Protein AF-A0A7G9GYH9-F1 (afdb_monomer_lite)

Sequence (331 aa):
MKGEMEEAEVLLSLVVKLCGWFNVVYGSDSTFNLEDVEYKTPEHIDYKEKYEALLSEVETKSKELENLKSEDITHKTPEERKRIIKSKKPIELTEAETRVLIDEQLREAGWEVNTNSLNYKLNKTLPEKGKAMAIAEWLCVKEDGEKGYVDYALFYKNTLYGVIEAKRCGVDITSALNRDARMYAKGIFVPEDIKLCDGVPYNGYKVPFMFASNGREYNKDLIEKSGIWFLDGRKENNVPKPLKGFYSPENLEKLMEKDDDLANKRLAENSIEYLKSPEGLNLRYYQAEAIEAVENALVNGEECIEKLEEALDLLKGILKELDLCGVKKDA

pLDDT: mean 76.47, std 14.99, range [34.78, 97.31]

Radius of gyration: 27.11 Å; chains: 1; bounding box: 59×58×69 Å

Secondary structure (DSSP, 8-state):
----HHHHHHHHHHHHHHHHHHHHHH-S-SS--GGG----PPP----HHHHHHHHHHHHHHHHHHHHS-SS---PPPHHHHHHHHHHSPPPPPPHHHHHHHHHHHHHHTT-EE-TTTSBHHHH-----TT-EEEEEEEEEE-TTS-EEEEEEEEEETTEEEEEEEE--TTS-HHHHIIIIIHHHHHHB---TTSEEPTT--BTTBSSSEEEEE-SPPP-SS-GGG-SEEEEETTSTTPPPEE-SSPPPHHHHHHHHH--HHHHHHHHHHS-HHHHHSTTTT---HHHHHHHHHHHHHHHTT---HHHHHHHHHHHHHHHHHHHHTT-----

Foldseek 3Di:
DPDDPVNVQLVVQVVQLVVLVCCQLWNPDPPRDSVPRGDDDDDPDPCPVVVVVVVVVVVVVVVVVVPDDPPPRPTDDPVSSVVSVVPDDPDWDDLVNQVVLQQVLCVVQPEDDDAPDQECVPPVHADDAQHWYWHAQAWWAAPVRDIGTFGTWTDHRLETAAGEHEDIQPDQQQVCQVPVRQRRQLTGDDDPSGHYQPPPPQVNGSHQKGKYFNSAAQDPVPNSNHGMWIFGSNDPPTGIGHDRGDHHPVRSVVVSVDPVVVVVVCVVVDDLVQCCDPVHVVDDPVRSVLVVVVVVCVVVVDPDPPVVVVSVVVVVVVVVVVVVVPPDDDD

Organism: NCBI:txid2764326

Structure (mmCIF, N/CA/C/O backbone):
data_AF-A0A7G9GYH9-F1
#
_entry.id   AF-A0A7G9GYH9-F1
#
loop_
_atom_site.group_PDB
_atom_site.id
_atom_site.type_symbol
_atom_site.label_atom_id
_atom_site.label_alt_id
_atom_site.label_comp_id
_atom_site.label_asym_id
_atom_site.label_entity_id
_atom_site.label_seq_id
_atom_site.pdbx_PDB_ins_code
_atom_site.Cartn_x
_atom_site.Cartn_y
_atom_site.Cartn_z
_atom_site.occupancy
_atom_site.B_iso_or_equiv
_atom_site.auth_seq_id
_atom_site.auth_comp_id
_atom_site.auth_asym_id
_atom_site.auth_atom_id
_atom_site.pdbx_PDB_model_num
ATOM 1 N N . MET A 1 1 ? -20.719 -13.058 2.971 1.00 36.94 1 MET A N 1
ATOM 2 C CA . MET A 1 1 ? -19.351 -12.920 3.506 1.00 36.94 1 MET A CA 1
ATOM 3 C C . MET A 1 1 ? -19.262 -13.733 4.781 1.00 36.94 1 MET A C 1
ATOM 5 O O . MET A 1 1 ? -20.003 -13.438 5.707 1.00 36.94 1 MET A O 1
ATOM 9 N N . LYS A 1 2 ? -18.439 -14.783 4.822 1.00 42.56 2 LYS A N 1
ATOM 10 C CA . LYS A 1 2 ? -17.954 -15.301 6.106 1.00 42.56 2 LYS A CA 1
ATOM 11 C C . LYS A 1 2 ? -16.732 -14.445 6.427 1.00 42.56 2 LYS A C 1
ATOM 13 O O . LYS A 1 2 ? -15.714 -14.642 5.781 1.00 42.56 2 LYS A O 1
ATOM 18 N N . GLY A 1 3 ? -16.887 -13.439 7.284 1.00 56.72 3 GLY A N 1
ATOM 19 C CA . GLY A 1 3 ? -15.730 -12.735 7.835 1.00 56.72 3 GLY A CA 1
ATOM 20 C C . GLY A 1 3 ? -14.984 -13.695 8.754 1.00 56.72 3 GLY A C 1
ATOM 21 O O . GLY A 1 3 ? -15.622 -14.428 9.516 1.00 56.72 3 GLY A O 1
ATOM 22 N N . GLU A 1 4 ? -13.666 -13.756 8.627 1.00 74.69 4 GLU A N 1
ATOM 23 C CA . GLU A 1 4 ? -12.833 -14.540 9.536 1.00 74.69 4 GLU A CA 1
ATOM 24 C C . GLU A 1 4 ? -12.759 -13.829 10.895 1.00 74.69 4 GLU A C 1
ATOM 26 O O . GLU A 1 4 ? -12.855 -12.604 10.974 1.00 74.69 4 GLU A O 1
ATOM 31 N N . MET A 1 5 ? -12.627 -14.594 11.982 1.00 79.56 5 MET A N 1
ATOM 32 C CA . MET A 1 5 ? -12.634 -14.048 13.347 1.00 79.56 5 MET A CA 1
ATOM 33 C C . MET A 1 5 ? -11.550 -12.976 13.541 1.00 79.56 5 MET A C 1
ATOM 35 O O . MET A 1 5 ? -11.823 -11.938 14.134 1.00 79.56 5 MET A O 1
ATOM 39 N N . GLU A 1 6 ? -10.366 -13.185 12.962 1.00 79.06 6 GLU A N 1
ATOM 40 C CA . GLU A 1 6 ? -9.246 -12.236 13.014 1.00 79.06 6 GLU A CA 1
ATOM 41 C C . GLU A 1 6 ? -9.574 -10.901 12.327 1.00 79.06 6 GLU A C 1
ATOM 43 O O . GLU A 1 6 ? -9.268 -9.834 12.854 1.00 79.06 6 GLU A O 1
ATOM 48 N N . GLU A 1 7 ? -10.251 -10.933 11.176 1.00 81.38 7 GLU A N 1
ATOM 49 C CA . GLU A 1 7 ? -10.685 -9.717 10.477 1.00 81.38 7 GLU A CA 1
ATOM 50 C C . GLU A 1 7 ? -11.702 -8.939 11.323 1.00 81.38 7 GLU A C 1
ATOM 52 O O . GLU A 1 7 ? -11.608 -7.718 11.456 1.00 81.38 7 GLU A O 1
ATOM 57 N N . ALA A 1 8 ? -12.643 -9.648 11.954 1.00 83.31 8 ALA A N 1
ATOM 58 C CA . ALA A 1 8 ? -13.625 -9.036 12.841 1.00 83.31 8 ALA A CA 1
ATOM 59 C C . ALA A 1 8 ? -12.967 -8.367 14.060 1.00 83.31 8 ALA A C 1
ATOM 61 O O . ALA A 1 8 ? -13.369 -7.266 14.437 1.00 83.31 8 ALA A O 1
ATOM 62 N N . GLU A 1 9 ? -11.944 -8.986 14.652 1.00 86.56 9 GLU A N 1
ATOM 63 C CA . GLU A 1 9 ? -11.199 -8.405 15.773 1.00 86.56 9 GLU A CA 1
ATOM 64 C C . GLU A 1 9 ? -10.459 -7.120 15.383 1.00 86.56 9 GLU A C 1
ATOM 66 O O . GLU A 1 9 ? -10.537 -6.132 16.115 1.00 86.56 9 GLU A O 1
ATOM 71 N N . VAL A 1 10 ? -9.802 -7.092 14.216 1.00 85.88 10 VAL A N 1
ATOM 72 C CA . VAL A 1 10 ? -9.110 -5.888 13.716 1.00 85.88 10 VAL A CA 1
ATOM 73 C C . VAL A 1 10 ? -10.104 -4.765 13.404 1.00 85.88 10 VAL A C 1
ATOM 75 O O . VAL A 1 10 ? -9.863 -3.600 13.719 1.00 85.88 10 VAL A O 1
ATOM 78 N N . LEU A 1 11 ? -11.258 -5.087 12.816 1.00 86.75 11 LEU A N 1
ATOM 79 C CA . LEU A 1 11 ? -12.294 -4.084 12.560 1.00 86.75 11 LEU A CA 1
ATOM 80 C C . LEU A 1 11 ? -12.882 -3.531 13.863 1.00 86.75 11 LEU A C 1
ATOM 82 O O . LEU A 1 11 ? -13.085 -2.322 13.984 1.00 86.75 11 LEU A O 1
ATOM 86 N N . LEU A 1 12 ? -13.121 -4.384 14.862 1.00 88.19 12 LEU A N 1
ATOM 87 C CA . LEU A 1 12 ? -13.596 -3.947 16.174 1.00 88.19 12 LEU A CA 1
ATOM 88 C C . LEU A 1 12 ? -12.570 -3.060 16.889 1.00 88.19 12 LEU A C 1
ATOM 90 O O . LEU A 1 12 ? -12.960 -2.048 17.478 1.00 88.19 12 LEU A O 1
ATOM 94 N N . SER A 1 13 ? -11.273 -3.374 16.799 1.00 88.62 13 SER A N 1
ATOM 95 C CA . SER A 1 13 ? -10.228 -2.523 17.376 1.00 88.62 13 SER A CA 1
ATOM 96 C C . SER A 1 13 ? -10.193 -1.138 16.721 1.00 88.62 13 SER A C 1
ATOM 98 O O . SER A 1 13 ? -10.120 -0.126 17.426 1.00 88.62 13 SER A O 1
ATOM 100 N N . LEU A 1 14 ? -10.348 -1.069 15.392 1.00 86.31 14 LEU A N 1
ATOM 101 C CA . LEU A 1 14 ? -10.468 0.190 14.649 1.00 86.31 14 LEU A CA 1
ATOM 102 C C . LEU A 1 14 ? -11.691 1.003 15.087 1.00 86.31 14 LEU A C 1
ATOM 104 O O . LEU A 1 14 ? -11.575 2.211 15.303 1.00 86.31 14 LEU A O 1
ATOM 108 N N . VAL A 1 15 ? -12.849 0.357 15.265 1.00 88.06 15 VAL A N 1
ATOM 109 C CA . VAL A 1 15 ? -14.077 1.019 15.738 1.00 88.06 15 VAL A CA 1
ATOM 110 C C . VAL A 1 15 ? -13.879 1.603 17.135 1.00 88.06 15 VAL A C 1
ATOM 112 O O . VAL A 1 15 ? -14.223 2.761 17.361 1.00 88.06 15 VAL A O 1
ATOM 115 N N . VAL A 1 16 ? -13.272 0.857 18.062 1.00 87.44 16 VAL A N 1
ATOM 116 C CA . VAL A 1 16 ? -12.992 1.351 19.420 1.00 87.44 16 VAL A CA 1
ATOM 117 C C . VAL A 1 16 ? -12.082 2.585 19.389 1.00 87.44 16 VAL A C 1
ATOM 119 O O . VAL A 1 16 ? -12.385 3.585 20.047 1.00 87.44 16 VAL A O 1
ATOM 122 N N . LYS A 1 17 ? -11.024 2.574 18.567 1.00 86.19 17 LYS A N 1
ATOM 123 C CA . LYS A 1 17 ? -10.141 3.739 18.378 1.00 86.19 17 LYS A CA 1
ATOM 124 C C . LYS A 1 17 ? -10.872 4.932 17.761 1.00 86.19 17 LYS A C 1
ATOM 126 O O . LYS A 1 17 ? -10.676 6.064 18.208 1.00 86.19 17 LYS A O 1
ATOM 131 N N . LEU A 1 18 ? -11.737 4.691 16.773 1.00 85.25 18 LEU A N 1
ATOM 132 C CA . LEU A 1 18 ? -12.548 5.728 16.132 1.00 85.25 18 LEU A CA 1
ATOM 133 C C . LEU A 1 18 ? -13.523 6.370 17.127 1.00 85.25 18 LEU A C 1
ATOM 135 O O . LEU A 1 18 ? -13.609 7.595 17.194 1.00 85.25 18 LEU A O 1
ATOM 139 N N . CYS A 1 19 ? -14.214 5.563 17.934 1.00 85.69 19 CYS A N 1
ATOM 140 C CA . CYS A 1 19 ? -15.110 6.041 18.984 1.00 85.69 19 CYS A CA 1
ATOM 141 C C . CYS A 1 19 ? -14.354 6.846 20.050 1.00 85.69 19 CYS A C 1
ATOM 143 O O . CYS A 1 19 ? -14.813 7.920 20.443 1.00 85.69 19 CYS A O 1
ATOM 145 N N . GLY A 1 20 ? -13.175 6.379 20.474 1.00 85.50 20 GLY A N 1
ATOM 146 C CA . GLY A 1 20 ? -12.308 7.119 21.391 1.00 85.50 20 GLY A CA 1
ATOM 147 C C . GLY A 1 20 ? -11.892 8.478 20.822 1.00 85.50 20 GLY A C 1
ATOM 148 O O . GLY A 1 20 ? -12.032 9.506 21.488 1.00 85.50 20 GLY A O 1
ATOM 149 N N . TRP A 1 21 ? -11.442 8.517 19.564 1.00 84.56 21 TRP A N 1
ATOM 150 C CA . TRP A 1 21 ? -11.107 9.770 18.883 1.00 84.56 21 TRP A CA 1
ATOM 151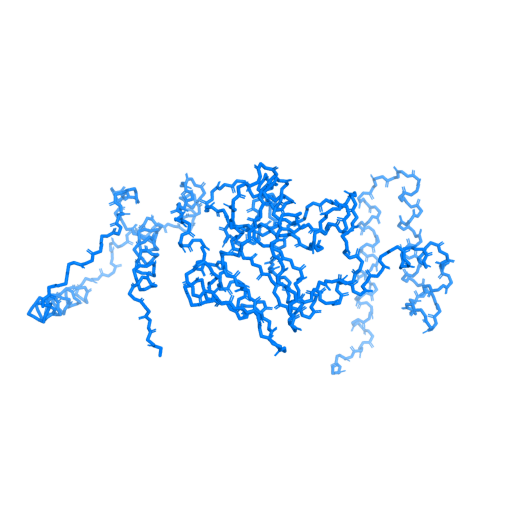 C C . TRP A 1 21 ? -12.316 10.703 18.759 1.00 84.56 21 TRP A C 1
ATOM 153 O O . TRP A 1 21 ? -12.207 11.897 19.042 1.00 84.56 21 TRP A O 1
ATOM 163 N N . PHE A 1 22 ? -13.484 10.167 18.399 1.00 84.56 22 PHE A N 1
ATOM 164 C CA . PHE A 1 22 ? -14.714 10.944 18.291 1.00 84.56 22 PHE A CA 1
ATOM 165 C C . PHE A 1 22 ? -15.085 11.585 19.632 1.00 84.56 22 PHE A C 1
ATOM 167 O O . PHE A 1 22 ? -15.362 12.784 19.675 1.00 84.56 22 PHE A O 1
ATOM 174 N N . ASN A 1 23 ? -15.019 10.834 20.736 1.00 83.50 23 ASN A N 1
ATOM 175 C CA . ASN A 1 23 ? -15.315 11.361 22.068 1.00 83.50 23 ASN A CA 1
ATOM 176 C C . ASN A 1 23 ? -14.327 12.463 22.485 1.00 83.50 23 ASN A C 1
ATOM 178 O O . ASN A 1 23 ? -14.721 13.486 23.033 1.00 83.50 23 ASN A O 1
ATOM 182 N N . VAL A 1 24 ? -13.047 12.331 22.139 1.00 81.06 24 VAL A N 1
ATOM 183 C CA . VAL A 1 24 ? -12.060 13.397 22.372 1.00 81.06 24 VAL A CA 1
ATOM 184 C C . VAL A 1 24 ? -1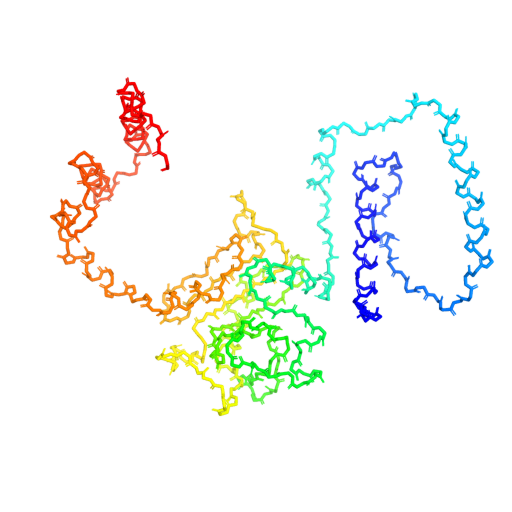2.408 14.692 21.631 1.00 81.06 24 VAL A C 1
ATOM 186 O O . VAL A 1 24 ? -12.229 15.789 22.168 1.00 81.06 24 VAL A O 1
ATOM 189 N N . VAL A 1 25 ? -12.842 14.583 20.375 1.00 79.50 25 VAL A N 1
ATOM 190 C CA . VAL A 1 25 ? -13.066 15.749 19.510 1.00 79.50 25 VAL A CA 1
ATOM 191 C C . VAL A 1 25 ? -14.428 16.392 19.769 1.00 79.50 25 VAL A C 1
ATOM 193 O O . VAL A 1 25 ? -14.537 17.619 19.753 1.00 79.50 25 VAL A O 1
ATOM 196 N N . TYR A 1 26 ? -15.457 15.585 20.013 1.00 77.69 26 TYR A N 1
ATOM 197 C CA . TYR A 1 26 ? -16.851 16.028 20.078 1.00 77.69 26 TYR A CA 1
ATOM 198 C C . TYR A 1 26 ? -17.505 15.840 21.446 1.00 77.69 26 TYR A C 1
ATOM 200 O O . TYR A 1 26 ? -18.505 16.503 21.722 1.00 77.69 26 TYR A O 1
ATOM 208 N N . GLY A 1 27 ? -16.957 14.976 22.297 1.00 76.69 27 GLY A N 1
ATOM 209 C CA . GLY A 1 27 ? -17.484 14.706 23.628 1.00 76.69 27 GLY A CA 1
ATOM 210 C C . GLY A 1 27 ? -17.348 15.900 24.563 1.00 76.69 27 GLY A C 1
ATOM 211 O O . GLY A 1 27 ? -16.480 16.765 24.395 1.00 76.69 27 GLY A O 1
ATOM 212 N N . SER A 1 28 ? -18.230 15.961 25.554 1.00 71.81 28 SER A N 1
ATOM 213 C CA . SER A 1 28 ? -18.245 16.993 26.596 1.00 71.81 28 SER A CA 1
ATOM 214 C C . SER A 1 28 ? -17.299 16.677 27.758 1.00 71.81 28 SER A C 1
ATOM 216 O O . SER A 1 28 ? -16.890 17.593 28.466 1.00 71.81 28 SER A O 1
ATOM 218 N N . ASP A 1 29 ? -16.895 15.414 27.919 1.00 76.44 29 ASP A N 1
ATOM 219 C CA . ASP A 1 29 ? -16.001 14.975 28.989 1.00 76.44 29 ASP A CA 1
ATOM 220 C C . ASP A 1 29 ? -14.557 15.443 28.741 1.00 76.44 29 ASP A C 1
ATOM 222 O O . ASP A 1 29 ? -13.888 15.028 27.793 1.00 76.44 29 ASP A O 1
ATOM 226 N N . SER A 1 30 ? -14.078 16.347 29.594 1.00 68.44 30 SER A N 1
ATOM 227 C CA . SER A 1 30 ? -12.714 16.880 29.559 1.00 68.44 30 SER A CA 1
ATOM 228 C C . SER A 1 30 ? -11.684 15.977 30.242 1.00 68.44 30 SER A C 1
ATOM 230 O O . SER A 1 30 ? -10.486 16.208 30.077 1.00 68.44 30 SER A O 1
ATOM 232 N N . THR A 1 31 ? -12.129 14.961 30.986 1.00 75.50 31 THR A N 1
ATOM 233 C CA . THR A 1 31 ? -11.268 14.007 31.701 1.00 75.50 31 THR A CA 1
ATOM 234 C C . THR A 1 31 ? -10.932 12.772 30.869 1.00 75.50 31 THR A C 1
ATOM 236 O O . THR A 1 31 ? -9.994 12.049 31.196 1.00 75.50 31 THR A O 1
ATOM 239 N N . PHE A 1 32 ? -11.642 12.563 29.758 1.00 77.25 32 PHE A N 1
ATOM 240 C CA . PHE A 1 32 ? -11.439 11.428 28.869 1.00 77.25 32 PHE A CA 1
ATOM 241 C C . PHE A 1 32 ? -10.057 11.451 28.198 1.00 77.25 32 PHE A C 1
ATOM 243 O O . PHE A 1 32 ? -9.731 12.361 27.421 1.00 77.25 32 PHE A O 1
ATOM 250 N N . ASN A 1 33 ? -9.262 10.405 28.439 1.00 74.69 33 ASN A N 1
ATOM 251 C CA . ASN A 1 33 ? -7.979 10.199 27.780 1.00 74.69 33 ASN A CA 1
ATOM 252 C C . ASN A 1 33 ? -8.063 9.062 26.751 1.00 74.69 33 ASN A C 1
ATOM 254 O O . ASN A 1 33 ? -8.594 7.990 27.017 1.00 74.69 33 ASN A O 1
ATOM 258 N N . LEU A 1 34 ? -7.513 9.307 25.558 1.00 75.19 34 LEU A N 1
ATOM 259 C CA . LEU A 1 34 ? -7.495 8.321 24.473 1.00 75.19 34 LEU A CA 1
ATOM 260 C C . LEU A 1 34 ? -6.538 7.163 24.774 1.00 75.19 34 LEU A C 1
ATOM 262 O O . LEU A 1 34 ? -6.747 6.063 24.284 1.00 75.19 34 LEU A O 1
ATOM 266 N N . GLU A 1 35 ? -5.497 7.418 25.568 1.00 74.06 35 GLU A N 1
ATOM 267 C CA . GLU A 1 35 ? -4.482 6.421 25.933 1.00 74.06 35 GLU A CA 1
ATOM 268 C C . GLU A 1 35 ? -5.052 5.297 26.813 1.00 74.06 35 GLU A C 1
ATOM 270 O O . GLU A 1 35 ? -4.512 4.196 26.812 1.00 74.06 35 GLU A O 1
ATOM 275 N N . ASP A 1 36 ? -6.176 5.543 27.493 1.00 77.31 36 ASP A N 1
ATOM 276 C CA . ASP A 1 36 ? -6.861 4.549 28.327 1.00 77.31 36 ASP A CA 1
ATOM 277 C C . ASP A 1 36 ? -7.807 3.645 27.510 1.00 77.31 36 ASP A C 1
ATOM 279 O O . ASP A 1 36 ? -8.375 2.680 28.028 1.00 77.31 36 ASP A O 1
ATOM 283 N N . VAL A 1 37 ? -8.009 3.961 26.225 1.00 78.69 37 VAL A N 1
ATOM 284 C CA . VAL A 1 37 ? -8.911 3.231 25.331 1.00 78.69 37 VAL A CA 1
ATOM 285 C C . VAL A 1 37 ? -8.148 2.094 24.663 1.00 78.69 37 VAL A C 1
ATOM 287 O O . VAL A 1 37 ? -7.504 2.270 23.629 1.00 78.69 37 VAL A O 1
ATOM 290 N N . GLU A 1 38 ? -8.269 0.901 25.235 1.00 78.94 38 GLU A N 1
ATOM 291 C CA . GLU A 1 38 ? -7.708 -0.325 24.674 1.00 78.94 38 GLU A CA 1
ATOM 292 C C . GLU A 1 38 ? -8.828 -1.293 24.276 1.00 78.94 38 GLU A C 1
ATOM 294 O O . GLU A 1 38 ? -9.740 -1.577 25.060 1.00 78.94 38 GLU A O 1
ATOM 299 N N . TYR A 1 39 ? -8.766 -1.810 23.046 1.00 82.81 39 TYR A N 1
ATOM 300 C CA . TYR A 1 39 ? -9.654 -2.890 22.629 1.00 82.81 39 TYR A CA 1
ATOM 301 C C . TYR A 1 39 ? -9.277 -4.176 23.366 1.00 82.81 39 TYR A C 1
ATOM 303 O O . TYR A 1 39 ? -8.118 -4.588 23.363 1.00 82.81 39 TYR A O 1
ATOM 311 N N . LYS A 1 40 ? -10.274 -4.829 23.962 1.00 83.38 40 LYS A N 1
ATOM 312 C CA . LYS A 1 40 ? -10.131 -6.147 24.578 1.00 83.38 40 LYS A CA 1
ATOM 313 C C . LYS A 1 40 ? -11.027 -7.123 23.840 1.00 83.38 40 LYS A C 1
ATOM 315 O O . LYS A 1 40 ? -12.220 -6.854 23.694 1.00 83.38 40 LYS A O 1
ATOM 320 N N . THR A 1 41 ? -10.455 -8.246 23.415 1.00 77.69 41 THR A N 1
ATOM 321 C CA . THR A 1 41 ? -11.215 -9.324 22.786 1.00 77.69 41 THR A CA 1
ATOM 322 C C . THR A 1 41 ? -12.335 -9.775 23.726 1.00 77.69 41 THR A C 1
ATOM 324 O O . THR A 1 41 ? -12.053 -10.124 24.878 1.00 77.69 41 THR A O 1
ATOM 327 N N . PRO A 1 42 ? -13.602 -9.754 23.278 1.00 73.88 42 PRO A N 1
ATOM 328 C CA . PRO A 1 42 ? -14.711 -10.241 24.081 1.00 73.88 42 PRO A CA 1
ATOM 329 C C . PRO A 1 42 ? -14.543 -11.729 24.398 1.00 73.88 42 PRO A C 1
ATOM 331 O O . PRO A 1 42 ? -14.276 -12.538 23.509 1.00 73.88 42 PRO A O 1
ATOM 334 N N . GLU A 1 43 ? -14.728 -12.112 25.660 1.00 74.38 43 GLU A N 1
ATOM 335 C CA . GLU A 1 43 ? -14.796 -13.525 26.032 1.00 74.38 43 GLU A CA 1
ATOM 336 C C . GLU A 1 43 ? -16.037 -14.170 25.396 1.00 74.38 43 GLU A C 1
ATOM 338 O O . GLU A 1 43 ? -17.107 -13.564 25.359 1.00 74.38 43 GLU A O 1
ATOM 343 N N . HIS A 1 44 ? -15.921 -15.411 24.912 1.00 61.88 44 HIS A N 1
ATOM 344 C CA . HIS A 1 44 ? -17.031 -16.129 24.275 1.00 61.88 44 HIS A CA 1
ATOM 345 C C . HIS A 1 44 ? -18.046 -16.624 25.322 1.00 61.88 44 HIS A C 1
ATOM 347 O O . HIS A 1 44 ? -18.135 -17.811 25.637 1.00 61.88 44 HIS A O 1
ATOM 353 N N . ILE A 1 45 ? -18.804 -15.691 25.886 1.00 64.69 45 ILE A N 1
ATOM 354 C CA . ILE A 1 45 ? -19.865 -15.925 26.866 1.00 64.69 45 ILE A CA 1
ATOM 355 C C . ILE A 1 45 ? -21.205 -15.977 26.119 1.00 64.69 45 ILE A C 1
ATOM 357 O O . ILE A 1 45 ? -21.388 -15.283 25.122 1.00 64.69 45 ILE A O 1
ATOM 361 N N . ASP A 1 46 ? -22.162 -16.791 26.574 1.00 67.06 46 ASP A N 1
ATOM 362 C CA . ASP A 1 46 ? -23.535 -16.724 26.060 1.00 67.06 46 ASP A CA 1
ATOM 363 C C . ASP A 1 46 ? -24.163 -15.385 26.483 1.00 67.06 46 ASP A C 1
ATOM 365 O O . ASP A 1 46 ? -24.605 -15.192 27.617 1.00 67.06 46 ASP A O 1
ATOM 369 N N . TYR A 1 47 ? -24.108 -14.412 25.575 1.00 65.50 47 TYR A N 1
ATOM 370 C CA . TYR A 1 47 ? -24.544 -13.043 25.818 1.00 65.50 47 TYR A CA 1
ATOM 371 C C . TYR A 1 47 ? -26.056 -12.869 25.751 1.00 65.50 47 TYR A C 1
ATOM 373 O O . TYR A 1 47 ? -26.501 -11.741 25.907 1.00 65.50 47 TYR A O 1
ATOM 381 N N . LYS A 1 48 ? -26.865 -13.913 25.539 1.00 71.62 48 LYS A N 1
ATOM 382 C CA . LYS A 1 48 ? -28.304 -13.731 25.310 1.00 71.62 48 LYS A CA 1
ATOM 383 C C . LYS A 1 48 ? -28.998 -12.966 26.444 1.00 71.62 48 LYS A C 1
ATOM 385 O O . LYS A 1 48 ? -29.640 -11.951 26.193 1.00 71.62 48 LYS A O 1
ATOM 390 N N . GLU A 1 49 ? -28.776 -13.377 27.689 1.00 69.00 49 GLU A N 1
ATOM 391 C CA . GLU A 1 49 ? -29.369 -12.715 28.861 1.00 69.00 49 GLU A CA 1
ATOM 392 C C . GLU A 1 49 ? -28.765 -11.324 29.117 1.00 69.00 49 GLU A C 1
ATOM 394 O O . GLU A 1 49 ? -29.478 -10.381 29.458 1.00 69.00 49 GLU A O 1
ATOM 399 N N . LYS A 1 50 ? -27.452 -11.156 28.899 1.00 71.75 50 LYS A N 1
ATOM 400 C CA . LYS A 1 50 ? -26.778 -9.852 29.036 1.00 71.75 50 LYS A CA 1
ATOM 401 C C . LYS A 1 50 ? -27.197 -8.863 27.947 1.00 71.75 50 LYS A C 1
ATOM 403 O O . LYS A 1 50 ? -27.271 -7.672 28.213 1.00 71.75 50 LYS A O 1
ATOM 408 N N . TYR A 1 51 ? -27.463 -9.346 26.740 1.00 73.00 51 TYR A N 1
ATOM 409 C CA . TYR A 1 51 ? -27.907 -8.561 25.595 1.00 73.00 51 TYR A CA 1
ATOM 410 C C . TYR A 1 51 ? -29.352 -8.100 25.774 1.00 73.00 51 TYR A C 1
ATOM 412 O O . TYR A 1 51 ? -29.640 -6.930 25.547 1.00 73.00 51 TYR A O 1
ATOM 420 N N . GLU A 1 52 ? -30.239 -8.977 26.253 1.00 77.31 52 GLU A N 1
ATOM 421 C CA . GLU A 1 52 ? -31.616 -8.611 26.610 1.00 77.31 52 GLU A CA 1
ATOM 422 C C . GLU A 1 52 ? -31.644 -7.583 27.755 1.00 77.31 52 GLU A C 1
ATOM 424 O O . GLU A 1 52 ? -32.372 -6.590 27.680 1.00 77.31 52 GLU A O 1
ATOM 429 N N . ALA A 1 53 ? -30.785 -7.748 28.767 1.00 77.31 53 ALA A N 1
ATOM 430 C CA . ALA A 1 53 ? -30.618 -6.758 29.830 1.00 77.31 53 ALA A CA 1
ATOM 431 C C . ALA A 1 53 ? -30.077 -5.413 29.303 1.00 77.31 53 ALA A C 1
ATOM 433 O O . ALA A 1 53 ? -30.591 -4.357 29.671 1.00 77.31 53 ALA A O 1
ATOM 434 N N . LEU A 1 54 ? -29.085 -5.439 28.405 1.00 79.94 54 LEU A N 1
ATOM 435 C CA . LEU A 1 54 ? -28.502 -4.235 27.809 1.00 79.94 54 LEU A CA 1
ATOM 436 C C . LEU A 1 54 ? -29.496 -3.508 26.892 1.00 79.94 54 LEU A C 1
ATOM 438 O O . LEU A 1 54 ? -29.545 -2.284 26.906 1.00 79.94 54 LEU A O 1
ATOM 442 N N . LEU A 1 55 ? -30.315 -4.239 26.129 1.00 81.31 55 LEU A N 1
ATOM 443 C CA . LEU A 1 55 ? -31.401 -3.675 25.319 1.00 81.31 55 LEU A CA 1
ATOM 444 C C . LEU A 1 55 ? -32.407 -2.923 26.190 1.00 81.31 55 LEU A C 1
ATOM 446 O O . LEU A 1 55 ? -32.758 -1.788 25.872 1.00 81.31 55 LEU A O 1
ATOM 450 N N . SER A 1 56 ? -32.809 -3.520 27.316 1.00 77.62 56 SER A N 1
ATOM 451 C CA . SER A 1 56 ? -33.677 -2.850 28.285 1.00 77.62 56 SER A CA 1
ATOM 452 C C . SER A 1 56 ? -33.019 -1.594 28.860 1.00 77.62 56 SER A C 1
ATOM 454 O O . SER A 1 56 ? -33.701 -0.591 29.053 1.00 77.62 56 SER A O 1
ATOM 456 N N . GLU A 1 57 ? -31.711 -1.632 29.129 1.00 81.19 57 GLU A N 1
ATOM 457 C CA . GLU A 1 57 ? -30.968 -0.494 29.678 1.00 81.19 57 GLU A CA 1
ATOM 458 C C . GLU A 1 57 ? -30.820 0.648 28.654 1.00 81.19 57 GLU A C 1
ATOM 460 O O . GLU A 1 57 ? -30.977 1.825 28.996 1.00 81.19 57 GLU A O 1
ATOM 465 N N . VAL A 1 58 ? -30.566 0.311 27.385 1.00 79.44 58 VAL A N 1
ATOM 466 C CA . VAL A 1 58 ? -30.511 1.260 26.266 1.00 79.44 58 VAL A CA 1
ATOM 467 C C . VAL A 1 58 ? -31.874 1.905 26.041 1.00 79.44 58 VAL A C 1
ATOM 469 O O . VAL A 1 58 ? -31.923 3.118 25.880 1.00 79.44 58 VAL A O 1
ATOM 472 N N . GLU A 1 59 ? -32.973 1.147 26.099 1.00 77.12 59 GLU A N 1
ATOM 473 C CA . GLU A 1 59 ? -34.330 1.703 25.993 1.00 77.12 59 GLU A CA 1
ATOM 474 C C . GLU A 1 59 ? -34.687 2.628 27.162 1.00 77.12 59 GLU A C 1
ATOM 476 O O . GLU A 1 59 ? -35.385 3.629 26.977 1.00 77.12 59 GLU A O 1
ATOM 481 N N . THR A 1 60 ? -34.229 2.323 28.380 1.00 77.94 60 THR A N 1
ATOM 482 C CA . THR A 1 60 ? -34.412 3.235 29.516 1.00 77.94 60 THR A CA 1
ATOM 483 C C . THR A 1 60 ? -33.579 4.502 29.351 1.00 77.94 60 THR A C 1
ATOM 485 O O . THR A 1 60 ? -34.122 5.597 29.484 1.00 77.94 60 THR A O 1
ATOM 488 N N . LYS A 1 61 ? -32.304 4.385 28.956 1.00 76.94 61 LYS A N 1
ATOM 489 C CA . LYS A 1 61 ? -31.419 5.539 28.728 1.00 76.94 61 LYS A CA 1
ATOM 490 C C . LYS A 1 61 ? -31.842 6.381 27.527 1.00 76.94 61 LYS A C 1
ATOM 492 O O . LYS A 1 61 ? -31.687 7.597 27.561 1.00 76.94 61 LYS A O 1
ATOM 497 N N . SER A 1 62 ? -32.400 5.780 26.475 1.00 73.00 62 SER A N 1
ATOM 498 C CA . SER A 1 62 ? -32.925 6.516 25.320 1.00 73.00 62 SER A CA 1
ATOM 499 C C . SER A 1 62 ? -34.163 7.330 25.696 1.00 73.00 62 SER A C 1
ATOM 501 O O . SER A 1 62 ? -34.275 8.479 25.285 1.00 73.00 62 SER A O 1
ATOM 503 N N . LYS A 1 63 ? -35.049 6.783 26.541 1.00 73.38 63 LYS A N 1
ATOM 504 C CA . LYS A 1 63 ? -36.198 7.515 27.105 1.00 73.38 63 LYS A CA 1
ATOM 505 C C . LYS A 1 63 ? -35.771 8.614 28.083 1.00 73.38 63 LYS A C 1
ATOM 507 O O . LYS A 1 63 ? -36.422 9.653 28.163 1.00 73.38 63 LYS A O 1
ATOM 512 N N . GLU A 1 64 ? -34.688 8.412 28.829 1.00 70.38 64 GLU A N 1
ATOM 513 C CA . GLU A 1 64 ? -34.082 9.462 29.659 1.00 70.38 64 GLU A CA 1
ATOM 514 C C . GLU A 1 64 ? -33.464 10.576 28.797 1.00 70.38 64 GLU A C 1
ATOM 516 O O . GLU A 1 64 ? -33.655 11.754 29.095 1.00 70.38 64 GLU A O 1
ATOM 521 N N . LEU A 1 65 ? -32.808 10.221 27.686 1.00 66.81 65 LEU A N 1
ATOM 522 C CA . LEU A 1 65 ? -32.257 11.163 26.706 1.00 66.81 65 LEU A CA 1
ATOM 523 C C . LEU A 1 65 ? -33.339 11.966 25.971 1.00 66.81 65 LEU A C 1
ATOM 525 O O . LEU A 1 65 ? -33.146 13.158 25.757 1.00 66.81 65 LEU A O 1
ATOM 529 N N . GLU A 1 66 ? -34.482 11.364 25.630 1.00 65.31 66 GLU A N 1
ATOM 530 C CA . GLU A 1 66 ? -35.629 12.074 25.031 1.00 65.31 66 GLU A CA 1
ATOM 531 C C . GLU A 1 66 ? -36.237 13.130 25.972 1.00 65.31 66 GLU A C 1
ATOM 533 O O . GLU A 1 66 ? -36.834 14.102 25.508 1.00 65.31 66 GLU A O 1
ATOM 538 N N . ASN A 1 67 ? -36.065 12.966 27.288 1.00 62.69 67 ASN A N 1
ATOM 539 C CA . ASN A 1 67 ? -36.545 13.905 28.303 1.00 62.69 67 ASN A CA 1
ATOM 540 C C . ASN A 1 67 ? -35.503 14.963 28.709 1.00 62.69 67 ASN A C 1
ATOM 542 O O . ASN A 1 67 ? -35.864 15.953 29.355 1.00 62.69 67 ASN A O 1
ATOM 546 N N . LEU A 1 68 ? -34.232 14.808 28.318 1.00 57.53 68 LEU A N 1
ATOM 547 C CA . LEU A 1 68 ? -33.241 15.875 28.427 1.00 57.53 68 LEU A CA 1
ATOM 548 C C . LEU A 1 68 ? -33.477 16.898 27.308 1.00 57.53 68 LEU A C 1
ATOM 550 O O . LEU A 1 68 ? -33.185 16.658 26.137 1.00 57.53 68 LEU A O 1
ATOM 554 N N . LYS A 1 69 ? -33.953 18.092 27.671 1.00 55.38 69 LYS A N 1
ATOM 555 C CA . LYS A 1 69 ? -33.849 19.253 26.780 1.00 55.38 69 LYS A CA 1
ATOM 556 C C . LYS A 1 69 ? -32.373 19.509 26.474 1.00 55.38 69 LYS A C 1
ATOM 558 O O . LYS A 1 69 ? -31.535 19.485 27.372 1.00 55.38 69 LYS A O 1
ATOM 563 N N . SER A 1 70 ? -32.076 19.783 25.207 1.00 54.78 70 SER A N 1
ATOM 564 C CA . SER A 1 70 ? -30.750 20.036 24.628 1.00 54.78 70 SER A CA 1
ATOM 565 C C . SER A 1 70 ? -30.086 21.341 25.107 1.00 54.78 70 SER A C 1
ATOM 567 O O . SER A 1 70 ? -29.457 22.035 24.312 1.00 54.78 70 SER A O 1
ATOM 569 N N . GLU A 1 71 ? -30.280 21.735 26.364 1.00 50.09 71 GLU A N 1
ATOM 570 C CA . GLU A 1 71 ? -29.916 23.066 26.862 1.00 50.09 71 GLU A CA 1
ATOM 571 C C . GLU A 1 71 ? -28.579 23.113 27.615 1.00 50.09 71 GLU A C 1
ATOM 573 O O . GLU A 1 71 ? -28.137 24.205 27.941 1.00 50.09 71 GLU A O 1
ATOM 578 N N . ASP A 1 72 ? -27.867 21.991 27.787 1.00 49.06 72 ASP A N 1
ATOM 579 C CA . ASP A 1 72 ? -26.561 21.989 28.478 1.00 49.06 72 ASP A CA 1
ATOM 580 C C . ASP A 1 72 ? -25.466 21.141 27.807 1.00 49.06 72 ASP A C 1
ATOM 582 O O . ASP A 1 72 ? -24.475 20.754 28.433 1.00 49.06 72 ASP A O 1
ATOM 586 N N . ILE A 1 73 ? -25.574 20.870 26.501 1.00 52.78 73 ILE A N 1
ATOM 587 C CA . ILE A 1 73 ? -24.439 20.292 25.772 1.00 52.78 73 ILE A CA 1
ATOM 588 C C . ILE A 1 73 ? -23.520 21.432 25.336 1.00 52.78 73 ILE A C 1
ATOM 590 O O . ILE A 1 73 ? -23.682 22.042 24.278 1.00 52.78 73 ILE A O 1
ATOM 594 N N . THR A 1 74 ? -22.528 21.730 26.172 1.00 54.22 74 THR A N 1
ATOM 595 C CA . THR A 1 74 ? -21.403 22.597 25.811 1.00 54.22 74 THR A CA 1
ATOM 596 C C . THR A 1 74 ? -20.565 21.899 24.741 1.00 54.22 74 THR A C 1
ATOM 598 O O . THR A 1 74 ? -19.600 21.182 25.006 1.00 54.22 74 THR A O 1
ATOM 601 N N . HIS A 1 75 ? -20.967 22.070 23.485 1.00 61.19 75 HIS A N 1
ATOM 602 C CA . HIS A 1 75 ? -20.205 21.578 22.351 1.00 61.19 75 HIS A CA 1
ATOM 603 C C . HIS A 1 75 ? -18.965 22.443 22.145 1.00 61.19 75 HIS A C 1
ATOM 605 O O . HIS A 1 75 ? -19.052 23.666 22.033 1.00 61.19 75 HIS A O 1
ATOM 611 N N . LYS A 1 76 ? -17.811 21.787 22.009 1.00 72.94 76 LYS A N 1
ATOM 612 C CA . LYS A 1 76 ? -16.578 22.438 21.556 1.00 72.94 76 LYS A CA 1
ATOM 613 C C . LYS A 1 76 ? -16.840 23.136 20.223 1.00 72.94 76 LYS A C 1
ATOM 615 O O . LYS A 1 76 ? -17.365 22.520 19.288 1.00 72.94 76 LYS A O 1
ATOM 620 N N . THR A 1 77 ? -16.452 24.399 20.118 1.00 78.50 77 THR A N 1
ATOM 621 C CA . THR A 1 77 ? -16.545 25.189 18.887 1.00 78.50 77 THR A CA 1
ATOM 622 C C . THR A 1 77 ? -15.690 24.570 17.769 1.00 78.50 77 THR A C 1
ATOM 624 O O . THR A 1 77 ? -14.736 23.830 18.038 1.00 78.50 77 THR A O 1
ATOM 627 N N . PRO A 1 78 ? -15.970 24.860 16.483 1.00 75.88 78 PRO A N 1
ATOM 628 C CA . PRO A 1 78 ? -15.146 24.375 15.373 1.00 75.88 78 PRO A CA 1
ATOM 629 C C . PRO A 1 78 ? -13.649 24.705 15.506 1.00 75.88 78 PRO A C 1
ATOM 631 O O . PRO A 1 78 ? -12.804 23.919 15.076 1.00 75.88 78 PRO A O 1
ATOM 634 N N . GLU A 1 79 ? -13.313 25.850 16.100 1.00 78.38 79 GLU A N 1
ATOM 635 C CA . GLU A 1 79 ? -11.931 26.294 16.299 1.00 78.38 79 GLU A CA 1
ATOM 636 C C . GLU A 1 79 ? -11.222 25.496 17.394 1.00 78.38 79 GLU A C 1
ATOM 638 O O . GLU A 1 79 ? -10.087 25.056 17.197 1.00 78.38 79 GLU A O 1
ATOM 643 N N . GLU A 1 80 ? -11.902 25.239 18.512 1.00 77.38 80 GLU A N 1
ATOM 644 C CA . GLU A 1 80 ? -11.396 24.373 19.581 1.00 77.38 80 GLU A CA 1
ATOM 645 C C . GLU A 1 80 ? -11.159 22.952 19.068 1.00 77.38 80 GLU A C 1
ATOM 647 O O . GLU A 1 80 ? -10.100 22.378 19.320 1.00 77.38 80 GLU A O 1
ATOM 652 N N . ARG A 1 81 ? -12.074 22.419 18.246 1.00 76.44 81 ARG A N 1
ATOM 653 C CA . ARG A 1 81 ? -11.899 21.110 17.595 1.00 76.44 81 ARG A CA 1
ATOM 654 C C . ARG A 1 81 ? -10.661 21.078 16.700 1.00 76.44 81 ARG A C 1
ATOM 656 O O . ARG A 1 81 ? -9.854 20.159 16.806 1.00 76.44 81 ARG A O 1
ATOM 663 N N . LYS A 1 82 ? -10.453 22.105 15.865 1.00 75.56 82 LYS A N 1
ATOM 664 C CA . LYS A 1 82 ? -9.242 22.219 15.029 1.00 75.56 82 LYS A CA 1
ATOM 665 C C . LYS A 1 82 ? -7.964 22.285 15.867 1.00 75.56 82 LYS A C 1
ATOM 667 O O . LYS A 1 82 ? -6.964 21.688 15.477 1.00 75.56 82 LYS A O 1
ATOM 672 N N . ARG A 1 83 ? -7.978 22.994 17.002 1.00 77.19 83 ARG A N 1
ATOM 673 C CA . ARG A 1 83 ? -6.827 23.058 17.919 1.00 77.19 83 ARG A CA 1
ATOM 674 C C . ARG A 1 83 ? -6.526 21.695 18.536 1.00 77.19 83 ARG A C 1
ATOM 676 O O . ARG A 1 83 ? -5.367 21.307 18.530 1.00 77.19 83 ARG A O 1
ATOM 683 N N . ILE A 1 84 ? -7.547 20.961 18.983 1.00 73.31 84 ILE A N 1
ATOM 684 C CA . ILE A 1 84 ? -7.402 19.608 19.551 1.00 73.31 84 ILE A CA 1
ATOM 685 C C . ILE A 1 84 ? -6.838 18.633 18.516 1.00 73.31 84 ILE A C 1
ATOM 687 O O . ILE A 1 84 ? -5.892 17.909 18.809 1.00 73.31 84 ILE A O 1
ATOM 691 N N . ILE A 1 85 ? -7.370 18.643 17.290 1.00 71.62 85 ILE A N 1
ATOM 692 C CA . ILE A 1 85 ? -6.883 17.778 16.204 1.00 71.62 85 ILE A CA 1
ATOM 693 C C . ILE A 1 85 ? -5.413 18.077 15.880 1.00 71.62 85 ILE A C 1
ATOM 695 O O . ILE A 1 85 ? -4.646 17.159 15.617 1.00 71.62 85 ILE A O 1
ATOM 699 N N . LYS A 1 86 ? -5.002 19.352 15.921 1.00 70.00 86 LYS A N 1
ATOM 700 C CA . LYS A 1 86 ? -3.607 19.752 15.678 1.00 70.00 86 LYS A CA 1
ATOM 701 C C . LYS A 1 86 ? -2.665 19.458 16.848 1.00 70.00 86 LYS A C 1
ATOM 703 O O . LYS A 1 86 ? -1.480 19.255 16.608 1.00 70.00 86 LYS A O 1
ATOM 708 N N . SER A 1 87 ? -3.149 19.510 18.090 1.00 67.06 87 SER A N 1
ATOM 709 C CA . SER A 1 87 ? -2.312 19.363 19.287 1.00 67.06 87 SER A CA 1
ATOM 710 C C . SER A 1 87 ? -2.157 17.919 19.750 1.00 67.06 87 SER A C 1
ATOM 712 O O . SER A 1 87 ? -1.173 17.602 20.418 1.00 67.06 87 SER A O 1
ATOM 714 N N . LYS A 1 88 ? -3.112 17.040 19.426 1.00 68.12 88 LYS A N 1
ATOM 715 C CA . LYS A 1 88 ? -3.052 15.638 19.836 1.00 68.12 88 LYS A CA 1
ATOM 716 C C . LYS A 1 88 ? -2.155 14.808 18.929 1.00 68.12 88 LYS A C 1
ATOM 718 O O . LYS A 1 88 ? -2.038 15.043 17.727 1.00 68.12 88 LYS A O 1
ATOM 723 N N . LYS A 1 89 ? -1.529 13.803 19.544 1.00 64.38 89 LYS A N 1
ATOM 724 C CA . LYS A 1 89 ? -0.736 12.806 18.831 1.00 64.38 89 LYS A CA 1
ATOM 725 C C . LYS A 1 89 ? -1.621 12.055 17.826 1.00 64.38 89 LYS A C 1
ATOM 727 O O . LYS A 1 89 ? -2.790 11.799 18.127 1.00 64.38 89 LYS A O 1
ATOM 732 N N . PRO A 1 90 ? -1.080 11.709 16.647 1.00 65.94 90 PRO A N 1
ATOM 733 C CA . PRO A 1 90 ? -1.783 10.854 15.703 1.00 65.94 90 PRO A CA 1
ATOM 734 C C . PRO A 1 90 ? -2.099 9.503 16.352 1.00 65.94 90 PRO A C 1
ATOM 736 O O . PRO A 1 90 ? -1.317 9.003 17.158 1.00 65.94 90 PRO A O 1
ATOM 739 N N . ILE A 1 91 ? -3.245 8.927 15.989 1.00 69.81 91 ILE A N 1
ATOM 740 C CA . ILE A 1 91 ? -3.635 7.586 16.430 1.00 69.81 91 ILE A CA 1
ATOM 741 C C . ILE A 1 91 ? -2.591 6.596 15.914 1.00 69.81 91 ILE A C 1
ATOM 743 O O . ILE A 1 91 ? -2.320 6.544 14.711 1.00 69.81 91 ILE A O 1
ATOM 747 N N . GLU A 1 92 ? -2.013 5.818 16.824 1.00 73.81 92 GLU A N 1
ATOM 748 C CA . GLU A 1 92 ? -1.099 4.741 16.467 1.00 73.81 92 GLU A CA 1
ATOM 749 C C . GLU A 1 92 ? -1.903 3.513 16.034 1.00 73.81 92 GLU A C 1
ATOM 751 O O . GLU A 1 92 ? -2.736 2.972 16.774 1.00 73.81 92 GLU A O 1
ATOM 756 N N . LEU A 1 93 ? -1.662 3.090 14.795 1.00 79.06 93 LEU A N 1
ATOM 757 C CA . LEU A 1 93 ? -2.232 1.868 14.245 1.00 79.06 93 LEU A CA 1
ATOM 758 C C . LEU A 1 93 ? -1.224 0.734 14.372 1.00 79.06 93 LEU A C 1
ATOM 760 O O . LEU A 1 93 ? -0.015 0.921 14.188 1.00 79.06 93 LEU A O 1
ATOM 764 N N . THR A 1 94 ? -1.735 -0.451 14.680 1.00 83.69 94 THR A N 1
ATOM 765 C CA . THR A 1 94 ? -0.958 -1.681 14.584 1.00 83.69 94 THR A CA 1
ATOM 766 C C . THR A 1 94 ? -0.661 -1.987 13.118 1.00 83.69 94 THR A C 1
ATOM 768 O O . THR A 1 94 ? -1.253 -1.427 12.198 1.00 83.69 94 THR A O 1
ATOM 771 N N . GLU A 1 95 ? 0.275 -2.898 12.883 1.00 83.31 95 GLU A N 1
ATOM 772 C CA . GLU A 1 95 ? 0.604 -3.341 11.528 1.00 83.31 95 GLU A CA 1
ATOM 773 C C . GLU A 1 95 ? -0.600 -3.987 10.824 1.00 83.31 95 GLU A C 1
ATOM 775 O O . GLU A 1 95 ? -0.859 -3.681 9.664 1.00 83.31 95 GLU A O 1
ATOM 780 N N . ALA A 1 96 ? -1.380 -4.806 11.540 1.00 85.94 96 ALA A N 1
ATOM 781 C CA . ALA A 1 96 ? -2.591 -5.431 11.009 1.00 85.94 96 ALA A CA 1
ATOM 782 C C . ALA A 1 96 ? -3.657 -4.389 10.630 1.00 85.94 96 ALA A C 1
ATOM 784 O O . ALA A 1 96 ? -4.231 -4.455 9.547 1.00 85.94 96 ALA A O 1
ATOM 785 N N . GLU A 1 97 ? -3.867 -3.379 11.477 1.00 86.44 97 GLU A N 1
ATOM 786 C CA . GLU A 1 97 ? -4.783 -2.269 11.190 1.00 86.44 97 GLU A CA 1
ATOM 787 C C . GLU A 1 97 ? -4.321 -1.446 9.979 1.00 86.44 97 GLU A C 1
ATOM 789 O O . GLU A 1 97 ? -5.132 -1.094 9.123 1.00 86.44 97 GLU A O 1
ATOM 794 N N . THR A 1 98 ? -3.017 -1.170 9.861 1.00 88.56 98 THR A N 1
ATOM 795 C CA . THR A 1 98 ? -2.469 -0.497 8.678 1.00 88.56 98 THR A CA 1
ATOM 796 C C . THR A 1 98 ? -2.679 -1.329 7.410 1.00 88.56 98 THR A C 1
ATOM 798 O O . THR A 1 98 ? -3.027 -0.763 6.374 1.00 88.56 98 THR A O 1
ATOM 801 N N . ARG A 1 99 ? -2.503 -2.655 7.468 1.00 90.94 99 ARG A N 1
ATOM 802 C CA . ARG A 1 99 ? -2.746 -3.542 6.319 1.00 90.94 99 ARG A CA 1
ATOM 803 C C . ARG A 1 99 ? -4.198 -3.502 5.854 1.00 90.94 99 ARG A C 1
ATOM 805 O O . ARG A 1 99 ? -4.424 -3.438 4.655 1.00 90.94 99 ARG A O 1
ATOM 812 N N . VAL A 1 100 ? -5.172 -3.413 6.765 1.00 91.00 100 VAL A N 1
ATOM 813 C CA . VAL A 1 100 ? -6.589 -3.233 6.385 1.00 91.00 100 VAL A CA 1
ATOM 814 C C . VAL A 1 100 ? -6.800 -1.949 5.572 1.00 91.00 100 VAL A C 1
ATOM 816 O O . VAL A 1 100 ? -7.524 -1.968 4.577 1.00 91.00 100 VAL A O 1
ATOM 819 N N . LEU A 1 101 ? -6.140 -0.847 5.947 1.00 90.69 101 LEU A N 1
ATOM 820 C CA . LEU A 1 101 ? -6.209 0.407 5.186 1.00 90.69 101 LEU A CA 1
ATOM 821 C C . LEU A 1 101 ? -5.537 0.290 3.812 1.00 90.69 101 LEU A C 1
ATOM 823 O O . LEU A 1 101 ? -6.074 0.780 2.823 1.00 90.69 101 LEU A O 1
ATOM 827 N N . ILE A 1 102 ? -4.374 -0.361 3.740 1.00 92.56 102 ILE A N 1
ATOM 828 C CA . ILE A 1 102 ? -3.653 -0.575 2.477 1.00 92.56 102 ILE A CA 1
ATOM 829 C C . ILE A 1 102 ? -4.460 -1.481 1.542 1.00 92.56 102 ILE A C 1
ATOM 831 O O . ILE A 1 102 ? -4.568 -1.178 0.356 1.00 92.56 102 ILE A O 1
ATOM 835 N N . ASP A 1 103 ? -5.057 -2.550 2.069 1.00 94.81 103 ASP A N 1
ATOM 836 C CA . ASP A 1 103 ? -5.931 -3.447 1.317 1.00 94.81 103 ASP A CA 1
ATOM 837 C C . ASP A 1 103 ? -7.096 -2.668 0.686 1.00 94.81 103 ASP A C 1
ATOM 839 O O . ASP A 1 103 ? -7.408 -2.877 -0.483 1.00 94.81 103 ASP A O 1
ATOM 843 N N . GLU A 1 104 ? -7.711 -1.731 1.416 1.00 93.44 104 GLU A N 1
ATOM 844 C CA . GLU A 1 104 ? -8.774 -0.888 0.855 1.00 93.44 104 GLU A CA 1
ATOM 845 C C . GLU A 1 104 ? -8.256 0.038 -0.251 1.00 93.44 104 GLU A C 1
ATOM 847 O O . GLU A 1 104 ? -8.818 0.062 -1.343 1.00 93.44 104 GLU A O 1
ATOM 852 N N . GLN A 1 105 ? -7.129 0.720 -0.032 1.00 93.38 105 GLN A N 1
ATOM 853 C CA . GLN A 1 105 ? -6.507 1.587 -1.044 1.00 93.38 105 GLN A CA 1
ATOM 854 C C . GLN A 1 105 ? -6.122 0.825 -2.324 1.00 93.38 105 GLN A C 1
ATOM 856 O O . GLN A 1 105 ? -6.180 1.363 -3.431 1.00 93.38 105 GLN A O 1
ATOM 861 N N . LEU A 1 106 ? -5.699 -0.431 -2.185 1.00 95.69 106 LEU A N 1
ATOM 862 C CA . LEU A 1 106 ? -5.385 -1.311 -3.306 1.00 95.69 106 LEU A CA 1
ATOM 863 C C . LEU A 1 106 ? -6.656 -1.770 -4.033 1.00 95.69 106 LEU A C 1
ATOM 865 O O . LEU A 1 106 ? -6.674 -1.750 -5.266 1.00 95.69 106 LEU A O 1
ATOM 869 N N . ARG A 1 107 ? -7.730 -2.107 -3.303 1.00 96.19 107 ARG A N 1
ATOM 870 C CA . ARG A 1 107 ? -9.045 -2.409 -3.896 1.00 96.19 107 ARG A CA 1
ATOM 871 C C . ARG A 1 107 ? -9.597 -1.227 -4.685 1.00 96.19 107 ARG A C 1
ATOM 873 O O . ARG A 1 107 ? -10.032 -1.414 -5.819 1.00 96.19 107 ARG A O 1
ATOM 880 N N . GLU A 1 108 ? -9.514 -0.015 -4.139 1.00 91.50 108 GLU A N 1
ATOM 881 C CA . GLU A 1 108 ? -9.909 1.220 -4.832 1.00 91.50 108 GLU A CA 1
ATOM 882 C C . GLU A 1 108 ? -9.113 1.444 -6.128 1.00 91.50 108 GLU A C 1
ATOM 884 O O . GLU A 1 108 ? -9.654 1.940 -7.117 1.00 91.50 108 GLU A O 1
ATOM 889 N N . ALA A 1 109 ? -7.840 1.038 -6.155 1.00 91.44 109 ALA A N 1
ATOM 890 C CA . ALA A 1 109 ? -6.991 1.089 -7.344 1.00 91.44 109 ALA A CA 1
ATOM 891 C C . ALA A 1 109 ? -7.228 -0.072 -8.336 1.00 91.44 109 ALA A C 1
ATOM 893 O O . ALA A 1 109 ? -6.598 -0.096 -9.395 1.00 91.44 109 ALA A O 1
ATOM 894 N N . GLY A 1 110 ? -8.129 -1.013 -8.035 1.00 91.50 110 GLY A N 1
ATOM 895 C CA . GLY A 1 110 ? -8.497 -2.125 -8.917 1.00 91.50 110 GLY A CA 1
ATOM 896 C C . GLY A 1 110 ? -7.711 -3.422 -8.696 1.00 91.50 110 GLY A C 1
ATOM 897 O O . GLY A 1 110 ? -7.710 -4.282 -9.574 1.00 91.50 110 GLY A O 1
ATOM 898 N N . TRP A 1 111 ? -7.040 -3.577 -7.552 1.00 96.94 111 TRP A N 1
ATOM 899 C CA . TRP A 1 111 ? -6.358 -4.820 -7.183 1.00 96.94 111 TRP A CA 1
ATOM 900 C C . TRP A 1 111 ? -7.277 -5.765 -6.402 1.00 96.94 111 TRP A C 1
ATOM 902 O O . TRP A 1 111 ? -7.977 -5.364 -5.473 1.00 96.94 111 TRP A O 1
ATOM 912 N N . GLU A 1 112 ? -7.213 -7.054 -6.721 1.00 97.12 112 GLU A N 1
ATOM 913 C CA . GLU A 1 112 ? -7.721 -8.120 -5.865 1.00 97.12 112 GLU A CA 1
ATOM 914 C C . GLU A 1 112 ? -6.746 -8.317 -4.700 1.00 97.12 112 GLU A C 1
ATOM 916 O O . GLU A 1 112 ? -5.613 -8.771 -4.882 1.00 97.12 112 GLU A O 1
ATOM 921 N N . VAL A 1 113 ? -7.185 -7.951 -3.497 1.00 96.12 113 VAL A N 1
ATOM 922 C CA . VAL A 1 113 ? -6.377 -8.044 -2.281 1.00 96.12 113 VAL A CA 1
ATOM 923 C C . VAL A 1 113 ? -7.232 -8.396 -1.075 1.00 96.12 113 VAL A C 1
ATOM 925 O O . VAL A 1 113 ? -8.338 -7.879 -0.876 1.00 96.12 113 VAL A O 1
ATOM 928 N N . ASN A 1 114 ? -6.686 -9.287 -0.260 1.00 93.88 114 ASN A N 1
ATOM 929 C CA . ASN A 1 114 ? -7.152 -9.581 1.081 1.00 93.88 114 ASN A CA 1
ATOM 930 C C . ASN A 1 114 ? -5.986 -10.243 1.822 1.00 93.88 114 ASN A C 1
ATOM 932 O O . ASN A 1 114 ? -5.590 -11.354 1.476 1.00 93.88 114 ASN A O 1
ATOM 936 N N . THR A 1 115 ? -5.428 -9.551 2.812 1.00 91.81 115 THR A N 1
ATOM 937 C CA . THR A 1 115 ? -4.196 -9.953 3.511 1.00 91.81 115 THR A CA 1
ATOM 938 C C . THR A 1 115 ? -4.244 -11.370 4.094 1.00 91.81 115 THR A C 1
ATOM 940 O O . THR A 1 115 ? -3.217 -12.052 4.109 1.00 91.81 115 THR A O 1
ATOM 943 N N . ASN A 1 116 ? -5.414 -11.830 4.547 1.00 89.12 116 ASN A N 1
ATOM 944 C CA . ASN A 1 116 ? -5.568 -13.136 5.193 1.00 89.12 116 ASN A CA 1
ATOM 945 C C . ASN A 1 116 ? -5.714 -14.265 4.169 1.00 89.12 116 ASN A C 1
ATOM 947 O O . ASN A 1 116 ? -5.030 -15.283 4.257 1.00 89.12 116 ASN A O 1
ATOM 951 N N . SER A 1 117 ? -6.574 -14.076 3.166 1.00 91.31 117 SER A N 1
ATOM 952 C CA . SER A 1 117 ? -6.868 -15.104 2.161 1.00 91.31 117 SER A CA 1
ATOM 953 C C . SER A 1 117 ? -5.847 -15.130 1.021 1.00 91.31 117 SER A C 1
ATOM 955 O O . SER A 1 117 ? -5.355 -16.204 0.674 1.00 91.31 117 SER A O 1
ATOM 957 N N . LEU A 1 118 ? -5.452 -13.972 0.485 1.00 94.50 118 LEU A N 1
ATOM 958 C CA . LEU A 1 118 ? -4.459 -13.837 -0.582 1.00 94.50 118 LEU A CA 1
ATOM 959 C C . LEU A 1 118 ? -3.054 -13.680 0.004 1.00 94.50 118 LEU A C 1
ATOM 961 O O . LEU A 1 118 ? -2.383 -12.667 -0.177 1.00 94.50 118 LEU A O 1
ATOM 965 N N . ASN A 1 119 ? -2.608 -14.715 0.713 1.00 95.19 119 ASN A N 1
ATOM 966 C CA . ASN A 1 119 ? -1.343 -14.736 1.441 1.00 95.19 119 ASN A CA 1
ATOM 967 C C . ASN A 1 119 ? -0.455 -15.903 0.987 1.00 95.19 119 ASN A C 1
ATOM 969 O O . ASN A 1 119 ? -0.902 -17.056 0.944 1.00 95.19 119 ASN A O 1
ATOM 973 N N . TYR A 1 120 ? 0.812 -15.640 0.661 1.00 94.44 120 TYR A N 1
ATOM 974 C CA . TYR A 1 120 ? 1.742 -16.695 0.241 1.00 94.44 120 TYR A CA 1
ATOM 975 C C . TYR A 1 120 ? 2.299 -17.494 1.429 1.00 94.44 120 TYR A C 1
ATOM 977 O O . TYR A 1 120 ? 2.455 -18.722 1.378 1.00 94.44 120 TYR A O 1
ATOM 985 N N . LYS A 1 121 ? 2.608 -16.825 2.537 1.00 92.62 121 LYS A N 1
ATOM 986 C CA . LYS A 1 121 ? 3.179 -17.469 3.722 1.00 92.62 121 LYS A CA 1
ATOM 987 C C . LYS A 1 121 ? 2.189 -18.430 4.373 1.00 92.62 121 LYS A C 1
ATOM 989 O O . LYS A 1 121 ? 2.578 -19.575 4.611 1.00 92.62 121 LYS A O 1
ATOM 994 N N . LEU A 1 122 ? 0.945 -17.991 4.566 1.00 91.62 122 LEU A N 1
ATOM 995 C CA . LEU A 1 122 ? -0.127 -18.765 5.197 1.00 91.62 122 LEU A CA 1
ATOM 996 C C . LEU A 1 122 ? -0.745 -19.788 4.235 1.00 91.62 122 LEU A C 1
ATOM 998 O O . LEU A 1 122 ? -0.741 -20.981 4.529 1.00 91.62 122 LEU A O 1
ATOM 1002 N N . ASN A 1 123 ? -1.188 -19.343 3.054 1.00 92.25 123 ASN A N 1
ATOM 1003 C CA . ASN A 1 123 ? -2.042 -20.157 2.178 1.00 92.25 123 ASN A CA 1
ATOM 1004 C C . ASN A 1 123 ? -1.335 -20.657 0.913 1.00 92.25 123 ASN A C 1
ATOM 1006 O O . ASN A 1 123 ? -1.943 -21.364 0.114 1.00 92.25 123 ASN A O 1
ATOM 1010 N N . LYS A 1 124 ? -0.059 -20.293 0.707 1.00 93.25 124 LYS A N 1
ATOM 1011 C CA . LYS A 1 124 ? 0.695 -20.588 -0.529 1.00 93.25 124 LYS A CA 1
ATOM 1012 C C . LYS A 1 124 ? -0.023 -20.082 -1.783 1.00 93.25 124 LYS A C 1
ATOM 1014 O O . LYS A 1 124 ? 0.081 -20.688 -2.845 1.00 93.25 124 LYS A O 1
ATOM 1019 N N . THR A 1 125 ? -0.730 -18.959 -1.649 1.00 93.06 125 THR A N 1
ATOM 1020 C CA . THR A 1 125 ? -1.452 -18.314 -2.751 1.00 93.06 125 THR A CA 1
ATOM 1021 C C . THR A 1 125 ? -0.483 -17.952 -3.868 1.00 93.06 125 THR A C 1
ATOM 1023 O O . THR A 1 125 ? 0.542 -17.326 -3.612 1.00 93.06 125 THR A O 1
ATOM 1026 N N . LEU A 1 126 ? -0.816 -18.326 -5.100 1.00 93.31 126 LEU A N 1
ATOM 1027 C CA . LEU A 1 126 ? -0.054 -17.995 -6.302 1.00 93.31 126 LEU A CA 1
ATOM 1028 C C . LEU A 1 126 ? -0.888 -17.080 -7.206 1.00 93.31 126 LEU A C 1
ATOM 1030 O O . LEU A 1 126 ? -2.118 -17.134 -7.141 1.00 93.31 126 LEU A O 1
ATOM 1034 N N . PRO A 1 127 ? -0.253 -16.243 -8.044 1.00 93.25 127 PRO A N 1
ATOM 1035 C CA . PRO A 1 127 ? -0.989 -15.401 -8.972 1.00 93.25 127 PRO A CA 1
ATOM 1036 C C . PRO A 1 127 ? -1.703 -16.225 -10.042 1.00 93.25 127 PRO A C 1
ATOM 1038 O O . PRO A 1 127 ? -1.220 -17.262 -10.498 1.00 93.25 127 PRO A O 1
ATOM 1041 N N . GLU A 1 128 ? -2.850 -15.721 -10.483 1.00 89.12 128 GLU A N 1
ATOM 1042 C CA . GLU A 1 128 ? -3.657 -16.345 -11.524 1.00 89.12 128 GLU A CA 1
ATOM 1043 C C . GLU A 1 128 ? -3.541 -15.595 -12.859 1.00 89.12 128 GLU A C 1
ATOM 1045 O O . GLU A 1 128 ? -3.385 -14.370 -12.929 1.00 89.12 128 GLU A O 1
ATOM 1050 N N . LYS A 1 129 ? -3.652 -16.338 -13.966 1.00 88.12 129 LYS A N 1
ATOM 1051 C CA . LYS A 1 129 ? -3.642 -15.755 -15.313 1.00 88.12 129 LYS A CA 1
ATOM 1052 C C . LYS A 1 129 ? -4.874 -14.871 -15.516 1.00 88.12 129 LYS A C 1
ATOM 1054 O O . LYS A 1 129 ? -5.999 -15.312 -15.322 1.00 88.12 129 LYS A O 1
ATOM 1059 N N . GLY A 1 130 ? -4.642 -13.640 -15.969 1.00 87.06 130 GLY A N 1
ATOM 1060 C CA . GLY A 1 130 ? -5.696 -12.665 -16.273 1.00 87.06 130 GLY A CA 1
ATOM 1061 C C . GLY A 1 130 ? -6.229 -11.870 -15.077 1.00 87.06 130 GLY A C 1
ATOM 1062 O O . GLY A 1 130 ? -7.060 -10.997 -15.295 1.00 87.06 130 GLY A O 1
ATOM 1063 N N . LYS A 1 131 ? -5.744 -12.121 -13.854 1.00 93.50 131 LYS A N 1
ATOM 1064 C CA . LYS A 1 131 ? -6.132 -11.358 -12.659 1.00 93.50 131 LYS A CA 1
ATOM 1065 C C . LYS A 1 131 ? -5.102 -10.293 -12.288 1.00 93.50 131 LYS A C 1
ATOM 1067 O O . LYS A 1 131 ? -3.935 -10.373 -12.685 1.00 93.50 131 LYS A O 1
ATOM 1072 N N . ALA A 1 132 ? -5.555 -9.307 -11.521 1.00 96.38 132 ALA A N 1
ATOM 1073 C CA . ALA A 1 132 ? -4.732 -8.287 -10.888 1.00 96.38 132 ALA A CA 1
ATOM 1074 C C . ALA A 1 132 ? -4.693 -8.548 -9.382 1.00 96.38 132 ALA A C 1
ATOM 1076 O O . ALA A 1 132 ? -5.626 -8.183 -8.682 1.00 96.38 132 ALA A O 1
ATOM 1077 N N . MET A 1 133 ? -3.653 -9.208 -8.881 1.00 97.31 133 MET A N 1
ATOM 1078 C CA . MET A 1 133 ? -3.589 -9.672 -7.495 1.00 97.31 133 MET A CA 1
ATOM 1079 C C . MET A 1 133 ? -2.468 -8.971 -6.735 1.00 97.31 133 MET A C 1
ATOM 1081 O O . MET A 1 133 ? -1.323 -8.951 -7.189 1.00 97.31 133 MET A O 1
ATOM 1085 N N . ALA A 1 134 ? -2.787 -8.448 -5.556 1.00 97.31 134 ALA A N 1
ATOM 1086 C CA . ALA A 1 134 ? -1.804 -8.082 -4.545 1.00 97.31 134 ALA A CA 1
ATOM 1087 C C . ALA A 1 134 ? -1.754 -9.211 -3.509 1.00 97.31 134 ALA A C 1
ATOM 1089 O O . ALA A 1 134 ? -2.711 -9.432 -2.770 1.00 97.31 134 ALA A O 1
ATOM 1090 N N . ILE A 1 135 ? -0.651 -9.961 -3.498 1.00 96.62 135 ILE A N 1
ATOM 1091 C CA . ILE A 1 135 ? -0.486 -11.136 -2.636 1.00 96.62 135 ILE A CA 1
ATOM 1092 C C . ILE A 1 135 ? 0.401 -10.766 -1.453 1.00 96.62 135 ILE A C 1
ATOM 1094 O O . ILE A 1 135 ? 1.530 -10.307 -1.647 1.00 96.62 135 ILE A O 1
ATOM 1098 N N . ALA A 1 136 ? -0.108 -10.989 -0.245 1.00 96.00 136 ALA A N 1
ATOM 1099 C CA . ALA A 1 136 ? 0.563 -10.642 0.995 1.00 96.00 136 ALA A CA 1
ATOM 1100 C C . ALA A 1 136 ? 1.666 -11.643 1.388 1.00 96.00 136 ALA A C 1
ATOM 1102 O O . ALA A 1 136 ? 1.593 -12.834 1.057 1.00 96.00 136 ALA A O 1
ATOM 1103 N N . GLU A 1 137 ? 2.657 -11.162 2.146 1.00 93.81 137 GLU A N 1
ATOM 1104 C CA . GLU A 1 137 ? 3.763 -11.947 2.723 1.00 93.81 137 GLU A CA 1
ATOM 1105 C C . GLU A 1 137 ? 4.472 -12.813 1.666 1.00 93.81 137 GLU A C 1
ATOM 1107 O O . GLU A 1 137 ? 4.595 -14.039 1.793 1.00 93.81 137 GLU A O 1
ATOM 1112 N N . TRP A 1 138 ? 4.910 -12.179 0.579 1.00 95.12 138 TRP A N 1
ATOM 1113 C CA . TRP A 1 138 ? 5.548 -12.879 -0.531 1.00 95.12 138 TRP A CA 1
ATOM 1114 C C . TRP A 1 138 ? 7.017 -13.176 -0.233 1.00 95.12 138 TRP A C 1
ATOM 1116 O O . TRP A 1 138 ? 7.743 -12.333 0.287 1.00 95.12 138 TRP A O 1
ATOM 1126 N N . LEU A 1 139 ? 7.479 -14.383 -0.561 1.00 92.75 139 LEU A N 1
ATOM 1127 C CA . LEU A 1 139 ? 8.821 -14.836 -0.197 1.00 92.75 139 LEU A CA 1
ATOM 1128 C C . LEU A 1 139 ? 9.921 -14.003 -0.876 1.00 92.75 139 LEU A C 1
ATOM 1130 O O . LEU A 1 139 ? 9.904 -13.772 -2.087 1.00 92.75 139 LEU A O 1
ATOM 1134 N N . CYS A 1 140 ? 10.936 -13.631 -0.103 1.00 89.69 140 CYS A N 1
ATOM 1135 C CA . CYS A 1 140 ? 12.168 -13.029 -0.598 1.00 89.69 140 CYS A CA 1
ATOM 1136 C C . CYS A 1 140 ? 13.391 -13.634 0.105 1.00 89.69 140 CYS A C 1
ATOM 1138 O O . CYS A 1 140 ? 13.293 -14.205 1.191 1.00 89.69 140 CYS A O 1
ATOM 1140 N N . VAL A 1 141 ? 14.563 -13.493 -0.501 1.00 85.81 141 VAL A N 1
ATOM 1141 C CA . VAL A 1 141 ? 15.850 -13.875 0.090 1.00 85.81 141 VAL A CA 1
ATOM 1142 C C . VAL A 1 141 ? 16.655 -12.603 0.319 1.00 85.81 141 VAL A C 1
ATOM 1144 O O . VAL A 1 141 ? 16.840 -11.816 -0.607 1.00 85.81 141 VAL A O 1
ATOM 1147 N N . LYS A 1 142 ? 17.083 -12.376 1.559 1.00 80.19 142 LYS A N 1
ATOM 1148 C CA . LYS A 1 142 ? 17.909 -11.224 1.936 1.00 80.19 142 LYS A CA 1
ATOM 1149 C C . LYS A 1 142 ? 19.364 -11.430 1.496 1.00 80.19 142 LYS A C 1
ATOM 1151 O O . LYS A 1 142 ? 19.760 -12.528 1.113 1.00 80.19 142 LYS A O 1
ATOM 1156 N N . GLU A 1 143 ? 20.171 -10.369 1.552 1.00 75.25 143 GLU A N 1
ATOM 1157 C CA . GLU A 1 143 ? 21.588 -10.408 1.142 1.00 75.25 143 GLU A CA 1
ATOM 1158 C C . GLU A 1 143 ? 22.442 -11.373 1.988 1.00 75.25 143 GLU A C 1
ATOM 1160 O O . GLU A 1 143 ? 23.429 -11.914 1.497 1.00 75.25 143 GLU A O 1
ATOM 1165 N N . ASP A 1 144 ? 22.036 -11.633 3.231 1.00 76.38 144 ASP A N 1
ATOM 1166 C CA . ASP A 1 144 ? 22.650 -12.601 4.152 1.00 76.38 144 ASP A CA 1
ATOM 1167 C C . ASP A 1 144 ? 22.248 -14.067 3.878 1.00 76.38 144 ASP A C 1
ATOM 1169 O O . ASP A 1 144 ? 22.762 -14.984 4.520 1.00 76.38 144 ASP A O 1
ATOM 1173 N N . GLY A 1 145 ? 21.355 -14.307 2.911 1.00 74.31 145 GLY A N 1
ATOM 1174 C CA . GLY A 1 145 ? 20.824 -15.627 2.573 1.00 74.31 145 GLY A CA 1
ATOM 1175 C C . GLY A 1 145 ? 19.629 -16.067 3.424 1.00 74.31 145 GLY A C 1
ATOM 1176 O O . GLY A 1 145 ? 19.091 -17.153 3.187 1.00 74.31 145 GLY A O 1
ATOM 1177 N N . GLU A 1 146 ? 19.170 -15.252 4.379 1.00 83.19 146 GLU A N 1
ATOM 1178 C CA . GLU A 1 146 ? 17.980 -15.554 5.170 1.00 83.19 146 GLU A CA 1
ATOM 1179 C C . GLU A 1 146 ? 16.690 -15.357 4.366 1.00 83.19 146 GLU A C 1
ATOM 1181 O O . GLU A 1 146 ? 16.569 -14.498 3.484 1.00 83.19 146 GLU A O 1
ATOM 1186 N N . LYS A 1 147 ? 15.671 -16.154 4.703 1.00 85.25 147 LYS A N 1
ATOM 1187 C CA . LYS A 1 147 ? 14.329 -16.002 4.136 1.00 85.25 147 LYS A CA 1
ATOM 1188 C C . LYS A 1 147 ? 13.635 -14.808 4.788 1.00 85.25 147 LYS A C 1
ATOM 1190 O O . LYS A 1 147 ? 13.451 -14.780 6.002 1.00 85.25 147 LYS A O 1
ATOM 1195 N N . GLY A 1 148 ? 13.216 -13.853 3.971 1.00 86.50 148 GLY A N 1
ATOM 1196 C CA . GLY A 1 148 ? 12.323 -12.764 4.348 1.00 86.50 148 GLY A CA 1
ATOM 1197 C C . GLY A 1 148 ? 10.975 -12.872 3.638 1.00 86.50 148 GLY A C 1
ATOM 1198 O O . GLY A 1 148 ? 10.760 -13.758 2.807 1.00 86.50 148 GLY A O 1
ATOM 1199 N N . TYR A 1 149 ? 10.086 -11.939 3.957 1.00 90.38 149 TYR A N 1
ATOM 1200 C CA . TYR A 1 149 ? 8.815 -11.764 3.270 1.00 90.38 149 TYR A CA 1
ATOM 1201 C C . TYR A 1 149 ? 8.603 -10.278 3.010 1.00 90.38 149 TYR A C 1
ATOM 1203 O O . TYR A 1 149 ? 8.861 -9.469 3.898 1.00 90.38 149 TYR A O 1
ATOM 1211 N N . VAL A 1 150 ? 8.171 -9.936 1.801 1.00 92.12 150 VAL A N 1
ATOM 1212 C CA . VAL A 1 150 ? 7.710 -8.585 1.473 1.00 92.12 150 VAL A CA 1
ATOM 1213 C C . VAL A 1 150 ? 6.218 -8.482 1.760 1.00 92.12 150 VAL A C 1
ATOM 1215 O O . VAL A 1 150 ? 5.495 -9.464 1.562 1.00 92.12 150 VAL A O 1
ATOM 1218 N N . ASP A 1 151 ? 5.759 -7.317 2.223 1.00 92.75 151 ASP A N 1
ATOM 1219 C CA . ASP A 1 151 ? 4.375 -7.154 2.671 1.00 92.75 151 ASP A CA 1
ATOM 1220 C C . ASP A 1 151 ? 3.377 -7.454 1.565 1.00 92.75 151 ASP A C 1
ATOM 1222 O O . ASP A 1 151 ? 2.478 -8.257 1.795 1.00 92.75 151 ASP A O 1
ATOM 1226 N N . TYR A 1 152 ? 3.573 -6.898 0.364 1.00 96.12 152 TYR A N 1
ATOM 1227 C CA . TYR A 1 152 ? 2.783 -7.270 -0.808 1.00 96.12 152 TYR A CA 1
ATOM 1228 C C . TYR A 1 152 ? 3.627 -7.378 -2.076 1.00 96.12 152 TYR A C 1
ATOM 1230 O O . TYR A 1 152 ? 4.501 -6.549 -2.341 1.00 96.12 152 TYR A O 1
ATOM 1238 N N . ALA A 1 153 ? 3.301 -8.363 -2.909 1.00 96.44 153 ALA A N 1
ATOM 1239 C CA . ALA A 1 153 ? 3.778 -8.478 -4.282 1.00 96.44 153 ALA A CA 1
ATOM 1240 C C . ALA A 1 153 ? 2.619 -8.258 -5.267 1.00 96.44 153 ALA A C 1
ATOM 1242 O O . ALA A 1 153 ? 1.533 -8.815 -5.099 1.00 96.44 153 ALA A O 1
ATOM 1243 N N . LEU A 1 154 ? 2.859 -7.430 -6.286 1.00 97.25 154 LEU A N 1
ATOM 1244 C CA . LEU A 1 154 ? 1.862 -6.982 -7.257 1.00 97.25 154 LEU A CA 1
ATOM 1245 C C . LEU A 1 154 ? 1.972 -7.771 -8.560 1.00 97.25 154 LEU A C 1
ATOM 1247 O O . LEU A 1 154 ? 2.943 -7.619 -9.308 1.00 97.25 154 LEU A O 1
ATOM 1251 N N . PHE A 1 155 ? 0.950 -8.571 -8.855 1.00 96.81 155 PHE A N 1
ATOM 1252 C CA . PHE A 1 155 ? 0.874 -9.399 -10.051 1.00 96.81 155 PHE A CA 1
ATOM 1253 C C . PHE A 1 155 ? -0.266 -8.968 -10.961 1.00 96.81 155 PHE A C 1
ATOM 1255 O O . PHE A 1 155 ? -1.420 -8.927 -10.544 1.00 96.81 155 PHE A O 1
ATOM 1262 N N . TYR A 1 156 ? 0.031 -8.736 -12.233 1.00 95.50 156 TYR A N 1
ATOM 1263 C CA . TYR A 1 156 ? -0.984 -8.480 -13.245 1.00 95.50 156 TYR A CA 1
ATOM 1264 C C . TYR A 1 156 ? -0.805 -9.438 -14.413 1.00 95.50 156 TYR A C 1
ATOM 1266 O O . TYR A 1 156 ? 0.291 -9.574 -14.952 1.00 95.50 156 TYR A O 1
ATOM 1274 N N . LYS A 1 157 ? -1.873 -10.160 -14.776 1.00 92.94 157 LYS A N 1
ATOM 1275 C CA . LYS A 1 157 ? -1.866 -11.171 -15.850 1.00 92.94 157 LYS A CA 1
ATOM 1276 C C . LYS A 1 157 ? -0.754 -12.230 -15.691 1.00 92.94 157 LYS A C 1
ATOM 1278 O O . LYS A 1 157 ? -0.197 -12.691 -16.686 1.00 92.94 157 LYS A O 1
ATOM 1283 N N . ASN A 1 158 ? -0.470 -12.656 -14.454 1.00 91.81 158 ASN A N 1
ATOM 1284 C CA . ASN A 1 158 ? 0.626 -13.579 -14.098 1.00 91.81 158 ASN A CA 1
ATOM 1285 C C . ASN A 1 158 ? 2.054 -13.021 -14.323 1.00 91.81 158 ASN A C 1
ATOM 1287 O O . ASN A 1 158 ? 3.018 -13.785 -14.391 1.00 91.81 158 ASN A O 1
ATOM 1291 N N . THR A 1 159 ? 2.193 -11.698 -14.428 1.00 93.44 159 THR A N 1
ATOM 1292 C CA . THR A 1 159 ? 3.479 -10.990 -14.473 1.00 93.44 159 THR A CA 1
ATOM 1293 C C . THR A 1 159 ? 3.675 -10.191 -13.189 1.00 93.44 159 THR A C 1
ATOM 1295 O O . THR A 1 159 ? 2.749 -9.525 -12.729 1.00 93.44 159 THR A O 1
ATOM 1298 N N . LEU A 1 160 ? 4.868 -10.251 -12.602 1.00 95.50 160 LEU A N 1
ATOM 1299 C CA . LEU A 1 160 ? 5.228 -9.501 -11.399 1.00 95.50 160 LEU A CA 1
ATOM 1300 C C . LEU A 1 160 ? 5.686 -8.077 -11.758 1.00 95.50 160 LEU A C 1
ATOM 1302 O O . LEU A 1 160 ? 6.727 -7.905 -12.390 1.00 95.50 160 LEU A O 1
ATOM 1306 N N . TYR A 1 161 ? 4.935 -7.065 -11.314 1.00 94.31 161 TYR A N 1
ATOM 1307 C CA . TYR A 1 161 ? 5.193 -5.652 -11.630 1.00 94.31 161 TYR A CA 1
ATOM 1308 C C . TYR A 1 161 ? 5.880 -4.882 -10.507 1.00 94.31 161 TYR A C 1
ATOM 1310 O O . TYR A 1 161 ? 6.596 -3.917 -10.774 1.00 94.31 161 TYR A O 1
ATOM 1318 N N . GLY A 1 162 ? 5.669 -5.265 -9.252 1.00 94.25 162 GLY A N 1
ATOM 1319 C CA . GLY A 1 162 ? 6.216 -4.488 -8.153 1.00 94.25 162 GLY A CA 1
ATOM 1320 C C . GLY A 1 162 ? 5.989 -5.079 -6.781 1.00 94.25 162 GLY A C 1
ATOM 1321 O O . GLY A 1 162 ? 5.379 -6.136 -6.625 1.00 94.25 162 GLY A O 1
ATOM 1322 N N . VAL A 1 163 ? 6.503 -4.365 -5.789 1.00 95.44 163 VAL A N 1
ATOM 1323 C CA . VAL A 1 163 ? 6.413 -4.727 -4.374 1.00 95.44 163 VAL A CA 1
ATOM 1324 C C . VAL A 1 163 ? 5.992 -3.534 -3.531 1.00 95.44 163 VAL A C 1
ATOM 1326 O O . VAL A 1 163 ? 6.324 -2.395 -3.863 1.00 95.44 163 VAL A O 1
ATOM 1329 N N . ILE A 1 164 ? 5.287 -3.797 -2.435 1.00 94.62 164 ILE A N 1
ATOM 1330 C CA . ILE A 1 164 ? 4.866 -2.793 -1.458 1.00 94.62 164 ILE A CA 1
ATOM 1331 C C . ILE A 1 164 ? 5.421 -3.186 -0.095 1.00 94.62 164 ILE A C 1
ATOM 1333 O O . ILE A 1 164 ? 5.234 -4.321 0.331 1.00 94.62 164 ILE A O 1
ATOM 1337 N N . GLU A 1 165 ? 6.054 -2.229 0.578 1.00 91.81 165 GLU A N 1
ATOM 1338 C CA . GLU A 1 165 ? 6.417 -2.308 1.993 1.00 91.81 165 GLU A CA 1
ATOM 1339 C C . GLU A 1 165 ? 5.384 -1.551 2.842 1.00 91.81 165 GLU A C 1
ATOM 1341 O O . GLU A 1 165 ? 5.152 -0.356 2.634 1.00 91.81 165 GLU A O 1
ATOM 1346 N N . ALA A 1 166 ? 4.777 -2.217 3.816 1.00 88.00 166 ALA A N 1
ATOM 1347 C CA . ALA A 1 166 ? 3.851 -1.634 4.772 1.00 88.00 166 ALA A CA 1
ATOM 1348 C C . ALA A 1 166 ? 4.596 -1.257 6.062 1.00 88.00 166 ALA A C 1
ATOM 1350 O O . ALA A 1 166 ? 5.295 -2.061 6.672 1.00 88.00 166 ALA A O 1
ATOM 1351 N N . LYS A 1 167 ? 4.431 -0.019 6.530 1.00 84.06 167 LYS A N 1
ATOM 1352 C CA . LYS A 1 167 ? 4.954 0.429 7.831 1.00 84.06 167 LYS A CA 1
ATOM 1353 C C . LYS A 1 167 ? 3.827 0.899 8.731 1.00 84.06 167 LYS A C 1
ATOM 1355 O O . LYS A 1 167 ? 2.824 1.429 8.268 1.00 84.06 167 LYS A O 1
ATOM 1360 N N . ARG A 1 168 ? 4.019 0.767 10.045 1.00 78.94 168 ARG A N 1
ATOM 1361 C CA . ARG A 1 168 ? 3.061 1.265 11.043 1.00 78.94 168 ARG A CA 1
ATOM 1362 C C . ARG A 1 168 ? 2.766 2.750 10.833 1.00 78.94 168 ARG A C 1
ATOM 1364 O O . ARG A 1 168 ? 3.658 3.544 10.510 1.00 78.94 168 ARG A O 1
ATOM 1371 N N . CYS A 1 169 ? 1.513 3.130 11.069 1.00 61.50 169 CYS A N 1
ATOM 1372 C CA . CYS A 1 169 ? 1.083 4.521 10.993 1.00 61.50 169 CYS A CA 1
ATOM 1373 C C . CYS A 1 169 ? 1.867 5.358 12.019 1.00 61.50 169 CYS A C 1
ATOM 1375 O O . CYS A 1 169 ? 1.728 5.154 13.219 1.00 61.50 169 CYS A O 1
ATOM 1377 N N . GLY A 1 170 ? 2.715 6.283 11.553 1.00 61.91 170 GLY A N 1
ATOM 1378 C CA . GLY A 1 170 ? 3.600 7.073 12.427 1.00 61.91 170 GLY A CA 1
ATOM 1379 C C . GLY A 1 170 ? 5.056 7.112 11.982 1.00 61.91 170 GLY A C 1
ATOM 1380 O O . GLY A 1 170 ? 5.744 8.085 12.274 1.00 61.91 170 GLY A O 1
ATOM 1381 N N . VAL A 1 171 ? 5.501 6.095 11.244 1.00 67.94 171 VAL A N 1
ATOM 1382 C CA . VAL A 1 171 ? 6.892 5.961 10.798 1.00 67.94 171 VAL A CA 1
ATOM 1383 C C . VAL A 1 171 ? 7.111 6.689 9.470 1.00 67.94 171 VAL A C 1
ATOM 1385 O O . VAL A 1 171 ? 6.223 6.722 8.613 1.00 67.94 171 VAL A O 1
ATOM 1388 N N . ASP A 1 172 ? 8.301 7.271 9.308 1.00 67.56 172 ASP A N 1
ATOM 1389 C CA . ASP A 1 172 ? 8.749 7.865 8.049 1.00 67.56 172 ASP A CA 1
ATOM 1390 C C . ASP A 1 172 ? 8.937 6.782 6.973 1.00 67.56 172 ASP A C 1
ATOM 1392 O O . ASP A 1 172 ? 9.831 5.932 7.048 1.00 67.56 172 ASP A O 1
ATOM 1396 N N . ILE A 1 173 ? 8.073 6.839 5.960 1.00 72.12 173 ILE A N 1
ATOM 1397 C CA . ILE A 1 173 ? 7.981 5.881 4.856 1.00 72.12 173 ILE A CA 1
ATOM 1398 C C . ILE A 1 173 ? 9.188 5.977 3.913 1.00 72.12 173 ILE A C 1
ATOM 1400 O O . ILE A 1 173 ? 9.575 4.984 3.294 1.00 72.12 173 ILE A O 1
ATOM 1404 N N . THR A 1 174 ? 9.815 7.152 3.803 1.00 68.12 174 THR A N 1
ATOM 1405 C CA . THR A 1 174 ? 10.899 7.383 2.836 1.00 68.12 174 THR A CA 1
ATOM 1406 C C . THR A 1 174 ? 12.116 6.502 3.125 1.00 68.12 174 THR A C 1
ATOM 1408 O O . THR A 1 174 ? 12.751 5.978 2.206 1.00 68.12 174 THR A O 1
ATOM 1411 N N . SER A 1 175 ? 12.397 6.265 4.408 1.00 68.56 175 SER A N 1
ATOM 1412 C CA . SER A 1 175 ? 13.465 5.373 4.867 1.00 68.56 175 SER A CA 1
ATOM 1413 C C . SER A 1 175 ? 13.217 3.911 4.470 1.00 68.56 175 SER A C 1
ATOM 1415 O O . SER A 1 175 ? 14.119 3.242 3.961 1.00 68.56 175 SER A O 1
ATOM 1417 N N . ALA A 1 176 ? 11.974 3.446 4.621 1.00 67.38 176 ALA A N 1
ATOM 1418 C CA . ALA A 1 176 ? 11.543 2.096 4.278 1.00 67.38 176 ALA A CA 1
ATOM 1419 C C . ALA A 1 176 ? 11.649 1.823 2.775 1.00 67.38 176 ALA A C 1
ATOM 1421 O O . ALA A 1 176 ? 12.185 0.797 2.363 1.00 67.38 176 ALA A O 1
ATOM 1422 N N . LEU A 1 177 ? 11.210 2.772 1.944 1.00 75.56 177 LEU A N 1
ATOM 1423 C CA . LEU A 1 177 ? 11.326 2.640 0.494 1.00 75.56 177 LEU A CA 1
ATOM 1424 C C . LEU A 1 177 ? 12.793 2.586 0.048 1.00 75.56 177 LEU A C 1
ATOM 1426 O O . LEU A 1 177 ? 13.156 1.804 -0.828 1.00 75.56 177 LEU A O 1
ATOM 1430 N N . ASN A 1 178 ? 13.649 3.412 0.655 1.00 70.25 178 ASN A N 1
ATOM 1431 C CA . ASN A 1 178 ? 15.049 3.497 0.260 1.00 70.25 178 ASN A CA 1
ATOM 1432 C C . ASN A 1 178 ? 15.867 2.260 0.629 1.00 70.25 178 ASN A C 1
ATOM 1434 O O . ASN A 1 178 ? 16.805 1.938 -0.098 1.00 70.25 178 ASN A O 1
ATOM 1438 N N . ARG A 1 179 ? 15.526 1.575 1.722 1.00 73.88 179 ARG A N 1
ATOM 1439 C CA . ARG A 1 179 ? 16.277 0.412 2.204 1.00 73.88 179 ARG A CA 1
ATOM 1440 C C . ARG A 1 179 ? 15.562 -0.901 1.911 1.00 73.88 179 ARG A C 1
ATOM 1442 O O . ARG A 1 179 ? 16.101 -1.749 1.203 1.00 73.88 179 ARG A O 1
ATOM 1449 N N . ASP A 1 180 ? 14.357 -1.051 2.441 1.00 74.25 180 ASP A N 1
ATOM 1450 C CA . ASP A 1 180 ? 13.673 -2.338 2.528 1.00 74.25 180 ASP A CA 1
ATOM 1451 C C . ASP A 1 180 ? 13.073 -2.711 1.170 1.00 74.25 180 ASP A C 1
ATOM 1453 O O . ASP A 1 180 ? 13.377 -3.774 0.631 1.00 74.25 180 ASP A O 1
ATOM 1457 N N . ALA A 1 181 ? 12.341 -1.791 0.532 1.00 73.19 181 ALA A N 1
ATOM 1458 C CA . ALA A 1 181 ? 11.736 -2.056 -0.775 1.00 73.19 181 ALA A CA 1
ATOM 1459 C C . ALA A 1 181 ? 12.790 -2.345 -1.863 1.00 73.19 181 ALA A C 1
ATOM 1461 O O . ALA A 1 181 ? 12.608 -3.257 -2.670 1.00 73.19 181 ALA A O 1
ATOM 1462 N N . ARG A 1 182 ? 13.934 -1.637 -1.852 1.00 79.94 182 ARG A N 1
ATOM 1463 C CA . ARG A 1 182 ? 15.061 -1.911 -2.766 1.00 79.94 182 ARG A CA 1
ATOM 1464 C C . ARG A 1 182 ? 15.692 -3.280 -2.508 1.00 79.94 182 ARG A C 1
ATOM 1466 O O . ARG A 1 182 ? 16.001 -3.991 -3.462 1.00 79.94 182 ARG A O 1
ATOM 1473 N N . MET A 1 183 ? 15.893 -3.653 -1.244 1.00 81.31 183 MET A N 1
ATOM 1474 C CA . MET A 1 183 ? 16.420 -4.971 -0.874 1.00 81.31 183 MET A CA 1
ATOM 1475 C C . MET A 1 183 ? 15.476 -6.083 -1.352 1.00 81.31 183 MET A C 1
ATOM 1477 O O . MET A 1 183 ? 15.910 -7.016 -2.031 1.00 81.31 183 MET A O 1
ATOM 1481 N N . TYR A 1 184 ? 14.177 -5.957 -1.073 1.00 81.25 184 TYR A N 1
ATOM 1482 C CA . TYR A 1 184 ? 13.174 -6.932 -1.496 1.00 81.25 184 TYR A CA 1
ATOM 1483 C C . TYR A 1 184 ? 13.049 -7.020 -3.012 1.00 81.25 184 TYR A C 1
ATOM 1485 O O . TYR A 1 184 ? 12.977 -8.123 -3.549 1.00 81.25 184 TYR A O 1
ATOM 1493 N N . ALA A 1 185 ? 13.134 -5.895 -3.722 1.00 80.88 185 ALA A N 1
ATOM 1494 C CA . ALA A 1 185 ? 13.106 -5.889 -5.177 1.00 80.88 185 ALA A CA 1
ATOM 1495 C C . ALA A 1 185 ? 14.258 -6.695 -5.809 1.00 80.88 185 ALA A C 1
ATOM 1497 O O . ALA A 1 185 ? 14.070 -7.296 -6.865 1.00 80.88 185 ALA A O 1
ATOM 1498 N N . LYS A 1 186 ? 15.437 -6.761 -5.173 1.00 86.44 186 LYS A N 1
ATOM 1499 C CA . LYS A 1 186 ? 16.552 -7.632 -5.608 1.00 86.44 186 LYS A CA 1
ATOM 1500 C C . LYS A 1 186 ? 16.327 -9.095 -5.213 1.00 86.44 186 LYS A C 1
ATOM 1502 O O . LYS A 1 186 ? 16.582 -10.014 -5.993 1.00 86.44 186 LYS A O 1
ATOM 1507 N N . GLY A 1 187 ? 15.858 -9.300 -3.984 1.00 83.62 187 GLY A N 1
ATOM 1508 C CA . GLY A 1 187 ? 15.771 -10.599 -3.323 1.00 83.62 187 GLY A CA 1
ATOM 1509 C C . GLY A 1 187 ? 14.499 -11.403 -3.587 1.00 83.62 187 GLY A C 1
ATOM 1510 O O . GLY A 1 187 ? 14.420 -12.554 -3.159 1.00 83.62 187 GLY A O 1
ATOM 1511 N N . ILE A 1 188 ? 13.493 -10.833 -4.255 1.00 89.06 188 ILE A N 1
ATOM 1512 C CA . ILE A 1 188 ? 12.184 -11.474 -4.410 1.00 89.06 188 ILE A CA 1
ATOM 1513 C C . ILE A 1 188 ? 12.295 -12.851 -5.079 1.00 89.06 188 ILE A C 1
ATOM 1515 O O . ILE A 1 188 ? 13.054 -13.059 -6.039 1.00 89.06 188 ILE A O 1
ATOM 1519 N N . PHE A 1 189 ? 11.571 -13.818 -4.514 1.00 88.06 189 PHE A N 1
ATOM 1520 C CA . PHE A 1 189 ? 11.485 -15.168 -5.047 1.00 88.06 189 PHE A CA 1
ATOM 1521 C C . PHE A 1 189 ? 10.444 -15.211 -6.163 1.00 88.06 189 PHE A C 1
ATOM 1523 O O . PHE A 1 189 ? 9.322 -14.734 -5.997 1.00 88.06 189 PHE A O 1
ATOM 1530 N N . VAL A 1 190 ? 10.822 -15.794 -7.297 1.00 87.75 190 VAL A N 1
ATOM 1531 C CA . VAL A 1 190 ? 9.989 -15.862 -8.498 1.00 87.75 190 VAL A CA 1
ATOM 1532 C C . VAL A 1 190 ? 10.012 -17.315 -8.979 1.00 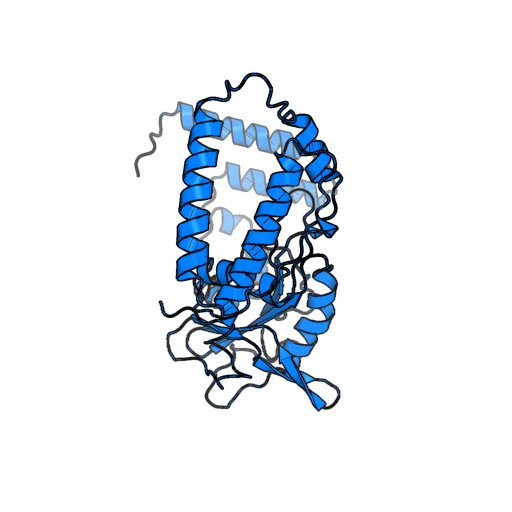87.75 190 VAL A C 1
ATOM 1534 O O . VAL A 1 190 ? 11.042 -17.759 -9.485 1.00 87.75 190 VAL A O 1
ATOM 1537 N N . PRO A 1 191 ? 8.932 -18.082 -8.748 1.00 86.62 191 PRO A N 1
ATOM 1538 C CA . PRO A 1 191 ? 8.718 -19.390 -9.362 1.00 86.62 191 PRO A CA 1
ATOM 1539 C C . PRO A 1 191 ? 8.828 -19.350 -10.892 1.00 86.62 191 PRO A C 1
ATOM 1541 O O . PRO A 1 191 ? 8.504 -18.337 -11.505 1.00 86.62 191 PRO A O 1
ATOM 1544 N N . GLU A 1 192 ? 9.201 -20.475 -11.509 1.00 83.12 192 GLU A N 1
ATOM 1545 C CA . GLU A 1 192 ? 9.373 -20.594 -12.971 1.00 83.12 192 GLU A CA 1
ATOM 1546 C C . GLU A 1 192 ? 8.095 -20.277 -13.772 1.00 83.12 192 GLU A C 1
ATOM 1548 O O . GLU A 1 192 ? 8.172 -19.758 -14.883 1.00 83.12 192 GLU A O 1
ATOM 1553 N N . ASP A 1 193 ? 6.917 -20.530 -13.195 1.00 87.06 193 ASP A N 1
ATOM 1554 C CA . ASP A 1 193 ? 5.618 -20.301 -13.843 1.00 87.06 193 ASP A CA 1
ATOM 1555 C C . ASP A 1 193 ? 5.164 -18.828 -13.839 1.00 87.06 193 ASP A C 1
ATOM 1557 O O . ASP A 1 193 ? 4.159 -18.482 -14.474 1.00 87.06 193 ASP A O 1
ATOM 1561 N N . ILE A 1 194 ? 5.878 -17.949 -13.129 1.00 90.62 194 ILE A N 1
ATOM 1562 C CA . ILE A 1 194 ? 5.561 -16.522 -13.018 1.00 90.62 194 ILE A CA 1
ATOM 1563 C C . ILE A 1 194 ? 6.437 -15.726 -13.980 1.00 90.62 194 ILE A C 1
ATOM 1565 O O . ILE A 1 194 ? 7.657 -15.877 -14.019 1.00 90.62 194 ILE A O 1
ATOM 1569 N N . LYS A 1 195 ? 5.814 -14.822 -14.739 1.00 91.94 195 LYS A N 1
ATOM 1570 C CA . LYS A 1 195 ? 6.539 -13.947 -15.660 1.00 91.94 195 LYS A CA 1
ATOM 1571 C C . LYS A 1 195 ? 7.126 -12.745 -14.928 1.00 91.94 195 LYS A C 1
ATOM 1573 O O . LYS A 1 195 ? 6.512 -12.182 -14.021 1.00 91.94 195 LYS A O 1
ATOM 1578 N N . LEU A 1 196 ? 8.297 -12.317 -15.376 1.00 92.00 196 LEU A N 1
ATOM 1579 C CA . LEU A 1 196 ? 8.883 -11.033 -15.009 1.00 92.00 196 LEU A CA 1
ATOM 1580 C C . LEU A 1 196 ? 8.606 -10.011 -16.105 1.00 92.00 196 LEU A C 1
ATOM 1582 O O . LEU A 1 196 ? 8.383 -10.383 -17.257 1.00 92.00 196 LEU A O 1
ATOM 1586 N N . CYS A 1 197 ? 8.616 -8.733 -15.737 1.00 89.00 197 CYS A N 1
ATOM 1587 C CA . CYS A 1 197 ? 8.603 -7.652 -16.711 1.00 89.00 197 CYS A CA 1
ATOM 1588 C C . CYS A 1 197 ? 9.803 -7.751 -17.665 1.00 89.00 197 CYS A C 1
ATOM 1590 O O . CYS A 1 197 ? 10.888 -8.195 -17.277 1.00 89.00 197 CYS A O 1
ATOM 1592 N N . ASP A 1 198 ? 9.619 -7.285 -18.897 1.00 84.69 198 ASP A N 1
ATOM 1593 C CA . ASP A 1 198 ? 10.697 -7.218 -19.884 1.00 84.69 198 ASP A CA 1
ATOM 1594 C C . ASP A 1 198 ? 11.841 -6.330 -19.380 1.00 84.69 198 ASP A C 1
ATOM 1596 O O . ASP A 1 198 ? 11.605 -5.366 -18.664 1.00 84.69 198 ASP A O 1
ATOM 1600 N N . GLY A 1 199 ? 13.090 -6.648 -19.730 1.00 81.56 199 GLY A N 1
ATOM 1601 C CA . GLY A 1 199 ? 14.267 -5.851 -19.344 1.00 81.56 199 GLY A CA 1
ATOM 1602 C C . GLY A 1 199 ? 14.782 -6.072 -17.916 1.00 81.56 199 GLY A C 1
ATOM 1603 O O . GLY A 1 199 ? 15.827 -5.534 -17.558 1.00 81.56 199 GLY A O 1
ATOM 1604 N N . VAL A 1 200 ? 14.107 -6.897 -17.114 1.00 85.75 200 VAL A N 1
ATOM 1605 C CA . VAL A 1 200 ? 14.599 -7.333 -15.802 1.00 85.75 200 VAL A CA 1
ATOM 1606 C C . VAL A 1 200 ? 15.855 -8.219 -15.969 1.00 85.75 200 VAL A C 1
ATOM 1608 O O . VAL A 1 200 ? 15.851 -9.117 -16.813 1.00 85.75 200 VAL A O 1
ATOM 1611 N N . PRO A 1 201 ? 16.918 -8.044 -15.152 1.00 86.25 201 PRO A N 1
ATOM 1612 C CA . PRO A 1 201 ? 17.001 -7.162 -13.989 1.00 86.25 201 PRO A CA 1
ATOM 1613 C C . PRO A 1 201 ? 17.378 -5.709 -14.305 1.00 86.25 201 PRO A C 1
ATOM 1615 O O . PRO A 1 201 ? 18.336 -5.442 -15.024 1.00 86.25 201 PRO A O 1
ATOM 1618 N N . TYR A 1 202 ? 16.703 -4.768 -13.6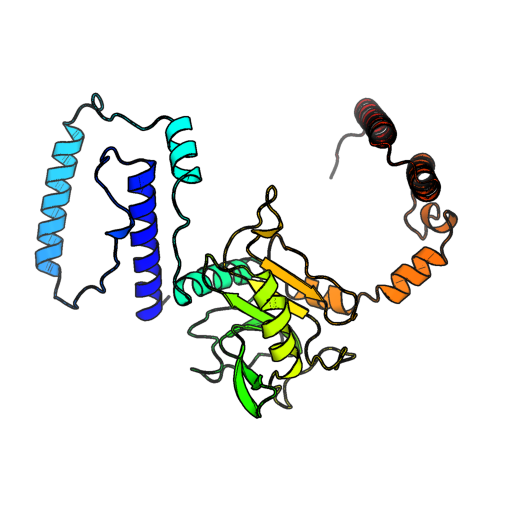41 1.00 84.31 202 TYR A N 1
ATOM 1619 C CA . TYR A 1 202 ? 17.020 -3.338 -13.690 1.00 84.31 202 TYR A CA 1
ATOM 1620 C C . TYR A 1 202 ? 17.923 -2.959 -12.522 1.00 84.31 202 TYR A C 1
ATOM 1622 O O . TYR A 1 202 ? 17.469 -2.984 -11.386 1.00 84.31 202 TYR A O 1
ATOM 1630 N N . ASN A 1 203 ? 19.198 -2.632 -12.743 1.00 82.25 203 ASN A N 1
ATOM 1631 C CA . ASN A 1 203 ? 20.138 -2.313 -11.649 1.00 82.25 203 ASN A CA 1
ATOM 1632 C C . ASN A 1 203 ? 20.183 -3.405 -10.549 1.00 82.25 203 ASN A C 1
ATOM 1634 O O . ASN A 1 203 ? 20.334 -3.131 -9.357 1.00 82.25 203 ASN A O 1
ATOM 1638 N N . GLY A 1 204 ? 19.996 -4.668 -10.953 1.00 84.69 204 GLY A N 1
ATOM 1639 C CA . GLY A 1 204 ? 19.896 -5.821 -10.052 1.00 84.69 204 GLY A CA 1
ATOM 1640 C C . GLY A 1 204 ? 18.508 -6.062 -9.439 1.00 84.69 204 GLY A C 1
ATOM 1641 O O . GLY A 1 204 ? 18.333 -7.059 -8.742 1.00 84.69 204 GLY A O 1
ATOM 1642 N N . TYR A 1 205 ? 17.515 -5.208 -9.696 1.00 89.56 205 TYR A N 1
ATOM 1643 C CA . TYR A 1 205 ? 16.132 -5.403 -9.263 1.00 89.56 205 TYR A CA 1
ATOM 1644 C C . TYR A 1 205 ? 15.395 -6.384 -10.176 1.00 89.56 205 TYR A C 1
ATOM 1646 O O . TYR A 1 205 ? 15.367 -6.214 -11.394 1.00 89.56 205 TYR A O 1
ATOM 1654 N N . LYS A 1 206 ? 14.749 -7.387 -9.574 1.00 91.12 206 LYS A N 1
ATOM 1655 C CA . LYS A 1 206 ? 13.869 -8.346 -10.258 1.00 91.12 206 LYS A CA 1
ATOM 1656 C C . LYS A 1 206 ? 12.471 -7.786 -10.534 1.00 91.12 206 LYS A C 1
ATOM 1658 O O . LYS A 1 206 ? 11.702 -8.398 -11.264 1.00 91.12 206 LYS A O 1
ATOM 1663 N N . VAL A 1 207 ? 12.145 -6.639 -9.942 1.00 91.62 207 VAL A N 1
ATOM 1664 C CA . VAL A 1 207 ? 10.892 -5.912 -10.157 1.00 91.62 207 VAL A CA 1
ATOM 1665 C C . VAL A 1 207 ? 11.181 -4.440 -10.438 1.00 91.62 207 VAL A C 1
ATOM 1667 O O . VAL A 1 207 ? 12.072 -3.870 -9.807 1.00 91.62 207 VAL A O 1
ATOM 1670 N N . PRO A 1 208 ? 10.452 -3.812 -11.371 1.00 91.50 208 PRO A N 1
ATOM 1671 C CA . PRO A 1 208 ? 10.695 -2.424 -11.753 1.00 91.50 208 PRO A CA 1
ATOM 1672 C C . PRO A 1 208 ? 10.145 -1.423 -10.733 1.00 91.50 208 PRO A C 1
ATOM 1674 O O . PRO A 1 208 ? 10.761 -0.384 -10.505 1.00 91.50 208 PRO A O 1
ATOM 1677 N N . PHE A 1 209 ? 9.004 -1.717 -10.106 1.00 94.00 209 PHE A N 1
ATOM 1678 C CA . PHE A 1 209 ? 8.284 -0.748 -9.283 1.00 94.00 209 PHE A CA 1
ATOM 1679 C C . PHE A 1 209 ? 8.303 -1.104 -7.802 1.00 94.00 209 PHE A C 1
ATOM 1681 O O . PHE A 1 209 ? 8.033 -2.237 -7.402 1.00 94.00 209 PHE A O 1
ATOM 1688 N N . MET A 1 210 ? 8.591 -0.106 -6.976 1.00 94.38 210 MET A N 1
ATOM 1689 C CA . MET A 1 210 ? 8.655 -0.234 -5.527 1.00 94.38 210 MET A CA 1
ATOM 1690 C C . MET A 1 210 ? 7.735 0.792 -4.886 1.00 94.38 210 MET A C 1
ATOM 1692 O O . MET A 1 210 ? 7.735 1.965 -5.265 1.00 94.38 210 MET A O 1
ATOM 1696 N N . PHE A 1 211 ? 6.988 0.352 -3.884 1.00 94.00 211 PHE A N 1
ATOM 1697 C CA . PHE A 1 211 ? 6.122 1.200 -3.089 1.00 94.00 211 PHE A CA 1
ATOM 1698 C C . PHE A 1 211 ? 6.428 1.037 -1.613 1.00 94.00 211 PHE A C 1
ATOM 1700 O O . PHE A 1 211 ? 6.890 -0.010 -1.159 1.00 94.00 211 PHE A O 1
ATOM 1707 N N . ALA A 1 212 ? 6.107 2.073 -0.857 1.00 92.12 212 ALA A N 1
ATOM 1708 C CA . ALA A 1 212 ? 6.023 1.984 0.582 1.00 92.12 212 ALA A CA 1
ATOM 1709 C C . ALA A 1 212 ? 4.784 2.751 1.046 1.00 92.12 212 ALA A C 1
ATOM 1711 O O . ALA A 1 212 ? 4.485 3.824 0.513 1.00 92.12 212 ALA A O 1
ATOM 1712 N N . SER A 1 213 ? 4.046 2.184 1.998 1.00 90.94 213 SER A N 1
ATOM 1713 C CA . SER A 1 213 ? 2.816 2.780 2.510 1.00 90.94 213 SER A CA 1
ATOM 1714 C C . SER A 1 213 ? 2.670 2.625 4.018 1.00 90.94 213 SER A C 1
ATOM 1716 O O . SER A 1 213 ? 3.125 1.649 4.608 1.00 90.94 213 SER A O 1
ATOM 1718 N N . ASN A 1 214 ? 2.020 3.599 4.652 1.00 87.38 214 ASN A N 1
ATOM 1719 C CA . ASN A 1 214 ? 1.584 3.513 6.048 1.00 87.38 214 ASN A CA 1
ATOM 1720 C C . ASN A 1 214 ? 0.064 3.676 6.216 1.00 87.38 214 ASN A C 1
ATOM 1722 O O . ASN A 1 214 ? -0.407 3.921 7.329 1.00 87.38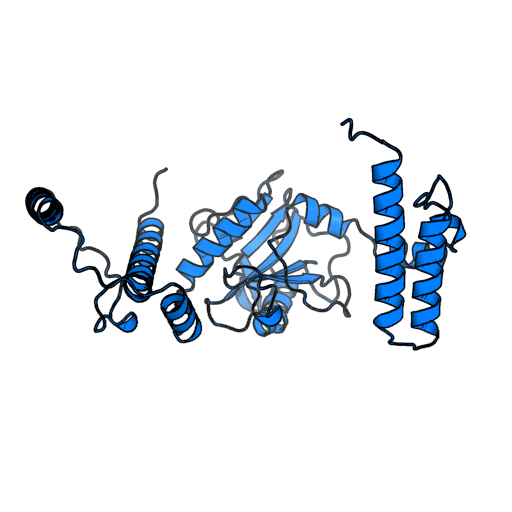 214 ASN A O 1
ATOM 1726 N N . GLY A 1 215 ? -0.689 3.566 5.114 1.00 85.00 215 GLY A N 1
ATOM 1727 C CA . GLY A 1 215 ? -2.152 3.641 5.089 1.00 85.00 215 GLY A CA 1
ATOM 1728 C C . GLY A 1 215 ? -2.734 5.053 5.205 1.00 85.00 215 GLY A C 1
ATOM 1729 O O . GLY A 1 215 ? -3.951 5.206 5.204 1.00 85.00 215 GLY A O 1
ATOM 1730 N N . ARG A 1 216 ? -1.908 6.105 5.305 1.00 85.06 216 ARG A N 1
ATOM 1731 C CA . ARG A 1 216 ? -2.404 7.491 5.325 1.00 85.06 216 ARG A CA 1
ATOM 1732 C C . ARG A 1 216 ? -2.821 7.964 3.938 1.00 85.06 216 ARG A C 1
ATOM 1734 O O . ARG A 1 216 ? -2.336 7.487 2.915 1.00 85.06 216 ARG A O 1
ATOM 1741 N N . GLU A 1 217 ? -3.671 8.980 3.925 1.00 85.19 217 GLU A N 1
ATOM 1742 C CA . GLU A 1 217 ? -3.971 9.731 2.714 1.00 85.19 217 GLU A CA 1
ATOM 1743 C C . GLU A 1 217 ? -2.788 10.611 2.282 1.00 85.19 217 GLU A C 1
ATOM 1745 O O . GLU A 1 217 ? -1.806 10.833 3.003 1.00 85.19 217 GLU A O 1
ATOM 1750 N N . TYR A 1 218 ? -2.896 11.140 1.070 1.00 83.69 218 TYR A N 1
ATOM 1751 C CA . TYR A 1 218 ? -1.959 12.116 0.542 1.00 83.69 218 TYR A CA 1
ATOM 1752 C C . TYR A 1 218 ? -2.133 13.478 1.209 1.00 83.69 218 TYR A C 1
ATOM 1754 O O . TYR A 1 218 ? -3.232 14.037 1.242 1.00 83.69 218 TYR A O 1
ATOM 1762 N N . ASN A 1 219 ? -1.027 14.054 1.675 1.00 76.12 219 ASN A N 1
ATOM 1763 C CA . ASN A 1 219 ? -1.034 15.365 2.303 1.00 76.12 219 ASN A CA 1
ATOM 1764 C C . ASN A 1 219 ? -0.490 16.411 1.322 1.00 76.12 219 ASN A C 1
ATOM 1766 O O . ASN A 1 219 ? 0.684 16.396 0.965 1.00 76.12 219 ASN A O 1
ATOM 1770 N N . LYS A 1 220 ? -1.366 17.320 0.876 1.00 73.94 220 LYS A N 1
ATOM 1771 C CA . LYS A 1 220 ? -1.009 18.399 -0.059 1.00 73.94 220 LYS A CA 1
ATOM 1772 C C . LYS A 1 220 ? -0.082 19.443 0.563 1.00 73.94 220 LYS A C 1
ATOM 1774 O O . LYS A 1 220 ? 0.728 20.007 -0.162 1.00 73.94 220 LYS A O 1
ATOM 1779 N N . ASP A 1 221 ? -0.216 19.686 1.864 1.00 71.50 221 ASP A N 1
ATOM 1780 C CA . ASP A 1 221 ? 0.490 20.757 2.571 1.00 71.50 221 ASP A CA 1
ATOM 1781 C C . ASP A 1 221 ? 1.863 20.295 3.078 1.00 71.50 221 ASP A C 1
ATOM 1783 O O . ASP A 1 221 ? 2.815 21.067 3.089 1.00 71.50 221 ASP A O 1
ATOM 1787 N N . LEU A 1 222 ? 1.966 19.028 3.490 1.00 76.88 222 LEU A N 1
ATOM 1788 C CA . LEU A 1 222 ? 3.209 18.376 3.906 1.00 76.88 222 LEU A CA 1
ATOM 1789 C C . LEU A 1 222 ? 3.375 17.083 3.117 1.00 76.88 222 LEU A C 1
ATOM 1791 O O . LEU A 1 222 ? 3.050 15.993 3.598 1.00 76.88 222 LEU A O 1
ATOM 1795 N N . ILE A 1 223 ? 3.855 17.229 1.885 1.00 78.69 223 ILE A N 1
ATOM 1796 C CA . ILE A 1 223 ? 4.056 16.139 0.932 1.00 78.69 223 ILE A CA 1
ATOM 1797 C C . ILE A 1 223 ? 4.851 14.986 1.554 1.00 78.69 223 ILE A C 1
ATOM 1799 O O . ILE A 1 223 ? 4.509 13.818 1.356 1.00 78.69 223 ILE A O 1
ATOM 1803 N N . GLU A 1 224 ? 5.860 15.307 2.358 1.00 74.56 224 GLU A N 1
ATOM 1804 C CA . GLU A 1 224 ? 6.729 14.356 3.034 1.00 74.56 224 GLU A CA 1
ATOM 1805 C C . GLU A 1 224 ? 5.982 13.432 4.014 1.00 74.56 224 GLU A C 1
ATOM 1807 O O . GLU A 1 224 ? 6.435 12.330 4.314 1.00 74.56 224 GLU A O 1
ATOM 1812 N N . LYS A 1 225 ? 4.799 13.853 4.479 1.00 75.94 225 LYS A N 1
ATOM 1813 C CA . LYS A 1 225 ? 3.923 13.082 5.374 1.00 75.94 225 LYS A CA 1
ATOM 1814 C C . LYS A 1 225 ? 2.856 12.274 4.636 1.00 75.94 225 LYS A C 1
ATOM 1816 O O . LYS A 1 225 ? 1.985 11.702 5.296 1.00 75.94 225 LYS A O 1
ATOM 1821 N N . SER A 1 226 ? 2.906 12.235 3.305 1.00 82.25 226 SER A N 1
ATOM 1822 C CA . SER A 1 226 ? 1.984 11.442 2.489 1.00 82.25 226 SER A CA 1
ATOM 1823 C C . SER A 1 226 ? 2.135 9.954 2.771 1.00 82.25 226 SER A C 1
ATOM 1825 O O . SER A 1 226 ? 3.241 9.463 3.006 1.00 82.25 226 SER A O 1
ATOM 1827 N N . GLY A 1 227 ? 1.010 9.242 2.738 1.00 85.94 227 GLY A N 1
ATOM 1828 C CA . GLY A 1 227 ? 0.970 7.842 3.138 1.00 85.94 227 GLY A CA 1
ATOM 1829 C C . GLY A 1 227 ? 1.438 6.833 2.104 1.00 85.94 227 GLY A C 1
ATOM 1830 O O . GLY A 1 227 ? 1.675 5.701 2.496 1.00 85.94 227 GLY A O 1
ATOM 1831 N N . ILE A 1 228 ? 1.599 7.212 0.832 1.00 90.31 228 ILE A N 1
ATOM 1832 C CA . ILE A 1 228 ? 2.049 6.315 -0.241 1.00 90.31 228 ILE A CA 1
ATOM 1833 C C . ILE A 1 228 ? 3.227 6.955 -0.965 1.00 90.31 228 ILE A C 1
ATOM 1835 O O . ILE A 1 228 ? 3.133 8.089 -1.438 1.00 90.31 228 ILE A O 1
ATOM 1839 N N . TRP A 1 229 ? 4.313 6.201 -1.094 1.00 91.88 229 TRP A N 1
ATOM 1840 C CA . TRP A 1 229 ? 5.493 6.578 -1.860 1.00 91.88 229 TRP A CA 1
ATOM 1841 C C . TRP A 1 229 ? 5.805 5.542 -2.922 1.00 91.88 229 TRP A C 1
ATOM 1843 O O . TRP A 1 229 ? 5.603 4.348 -2.719 1.00 91.88 229 TRP A O 1
ATOM 1853 N N . PHE A 1 230 ? 6.327 6.018 -4.043 1.00 92.31 230 PHE A N 1
ATOM 1854 C CA . PHE A 1 230 ? 6.633 5.220 -5.215 1.00 92.31 230 PHE A CA 1
ATOM 1855 C C . PHE A 1 230 ? 8.022 5.535 -5.747 1.00 92.31 230 PHE A C 1
ATOM 1857 O O . PHE A 1 230 ? 8.420 6.697 -5.844 1.00 92.31 230 PHE A O 1
ATOM 1864 N N . LEU A 1 231 ? 8.723 4.485 -6.151 1.00 91.19 231 LEU A N 1
ATOM 1865 C CA . LEU A 1 231 ? 9.999 4.540 -6.833 1.00 91.19 231 LEU A CA 1
ATOM 1866 C C . LEU A 1 231 ? 9.949 3.646 -8.072 1.00 91.19 231 LEU A C 1
ATOM 1868 O O . LEU A 1 231 ? 9.608 2.465 -7.999 1.00 91.19 231 LEU A O 1
ATOM 1872 N N . ASP A 1 232 ? 10.368 4.214 -9.196 1.00 91.00 232 ASP A N 1
ATOM 1873 C CA . ASP A 1 232 ? 10.633 3.478 -10.424 1.00 91.00 232 ASP A CA 1
ATOM 1874 C C . ASP A 1 232 ? 12.120 3.108 -10.482 1.00 91.00 232 ASP A C 1
ATOM 1876 O O . ASP A 1 232 ? 12.971 3.967 -10.704 1.00 91.00 232 ASP A O 1
ATOM 1880 N N . GLY A 1 233 ? 12.433 1.834 -10.257 1.00 87.25 233 GLY A N 1
ATOM 1881 C CA . GLY A 1 233 ? 13.795 1.299 -10.205 1.00 87.25 233 GLY A CA 1
ATOM 1882 C C . GLY A 1 233 ? 14.447 1.048 -11.560 1.00 87.25 233 GLY A C 1
ATOM 1883 O O . GLY A 1 233 ? 15.606 0.627 -11.592 1.00 87.25 233 GLY A O 1
ATOM 1884 N N . ARG A 1 234 ? 13.741 1.294 -12.672 1.00 87.94 234 ARG A N 1
ATOM 1885 C CA . ARG A 1 234 ? 14.279 1.078 -14.024 1.00 87.94 234 ARG A CA 1
ATOM 1886 C C . ARG A 1 234 ? 15.467 1.989 -14.327 1.00 87.94 234 ARG A C 1
ATOM 1888 O O . ARG A 1 234 ? 16.372 1.583 -15.050 1.00 87.94 234 ARG A O 1
ATOM 1895 N N . LYS A 1 235 ? 15.496 3.190 -13.735 1.00 82.19 235 LYS A N 1
ATOM 1896 C CA . LYS A 1 235 ? 16.606 4.149 -13.837 1.00 82.19 235 LYS A CA 1
ATOM 1897 C C . LYS A 1 235 ? 17.210 4.411 -12.464 1.00 82.19 235 LYS A C 1
ATOM 1899 O O . LYS A 1 235 ? 16.490 4.613 -11.492 1.00 82.19 235 LYS A O 1
ATOM 1904 N N . GLU A 1 236 ? 18.535 4.457 -12.400 1.00 78.56 236 GLU A N 1
ATOM 1905 C CA . GLU A 1 236 ? 19.271 4.638 -11.142 1.00 78.56 236 GLU A CA 1
ATOM 1906 C C . GLU A 1 236 ? 19.013 6.012 -10.500 1.00 78.56 236 GLU A C 1
ATOM 1908 O O . GLU A 1 236 ? 18.859 6.114 -9.285 1.00 78.56 236 GLU A O 1
ATOM 1913 N N . ASN A 1 237 ? 18.866 7.054 -11.323 1.00 79.69 237 ASN A N 1
ATOM 1914 C CA . ASN A 1 237 ? 18.678 8.436 -10.869 1.00 79.69 237 ASN A CA 1
ATOM 1915 C C . ASN A 1 237 ? 17.231 8.775 -10.476 1.00 79.69 237 ASN A C 1
ATOM 1917 O O . ASN A 1 237 ? 16.947 9.917 -10.110 1.00 79.69 237 ASN A O 1
ATOM 1921 N N . ASN A 1 238 ? 16.299 7.823 -10.572 1.00 83.81 238 ASN A N 1
ATOM 1922 C CA . ASN A 1 238 ? 14.918 8.075 -10.187 1.00 83.81 238 ASN A CA 1
ATOM 1923 C C . ASN A 1 238 ? 14.808 8.261 -8.672 1.00 83.81 238 ASN A C 1
ATOM 1925 O O . ASN A 1 238 ? 15.286 7.449 -7.874 1.00 83.81 238 ASN A O 1
ATOM 1929 N N . VAL A 1 239 ? 14.116 9.328 -8.278 1.00 82.25 239 VAL A N 1
ATOM 1930 C CA . VAL A 1 239 ? 13.855 9.646 -6.874 1.00 82.25 239 VAL A CA 1
ATOM 1931 C C . VAL A 1 239 ? 12.470 9.154 -6.448 1.00 82.25 239 VAL A C 1
ATOM 1933 O O . VAL A 1 239 ? 11.528 9.194 -7.246 1.00 82.25 239 VAL A O 1
ATOM 1936 N N . PRO A 1 240 ? 12.315 8.706 -5.189 1.00 86.56 240 PRO A N 1
ATOM 1937 C CA . PRO A 1 240 ? 11.009 8.479 -4.592 1.00 86.56 240 PRO A CA 1
ATOM 1938 C C . PRO A 1 240 ? 10.077 9.678 -4.734 1.00 86.56 240 PRO A C 1
ATOM 1940 O O . PRO A 1 240 ? 10.477 10.811 -4.470 1.00 86.56 240 PRO A O 1
ATOM 1943 N N . LYS A 1 241 ? 8.814 9.422 -5.074 1.00 87.44 241 LYS A N 1
ATOM 1944 C CA . LYS A 1 241 ? 7.769 10.446 -5.112 1.00 87.44 241 LYS A CA 1
ATOM 1945 C C . LYS A 1 241 ? 6.513 10.009 -4.357 1.00 87.44 241 LYS A C 1
ATOM 1947 O O . LYS A 1 241 ? 6.173 8.824 -4.379 1.00 87.44 241 LYS A O 1
ATOM 1952 N N . PRO A 1 242 ? 5.809 10.947 -3.712 1.00 86.75 242 PRO A N 1
ATOM 1953 C CA . PRO A 1 242 ? 4.525 10.682 -3.073 1.00 86.75 242 PRO A CA 1
ATOM 1954 C C . PRO A 1 242 ? 3.450 10.376 -4.129 1.00 86.75 242 PRO A C 1
ATOM 1956 O O . PRO A 1 242 ? 3.486 10.910 -5.243 1.00 86.75 242 PRO A O 1
ATOM 1959 N N . LEU A 1 243 ? 2.449 9.574 -3.776 1.00 87.19 243 LEU A N 1
ATOM 1960 C CA . LEU A 1 243 ? 1.276 9.329 -4.614 1.00 87.19 243 LEU A CA 1
ATOM 1961 C C . LEU A 1 243 ? -0.021 9.668 -3.882 1.00 87.19 243 LEU A C 1
ATOM 1963 O O . LEU A 1 243 ? -0.126 9.524 -2.667 1.00 87.19 243 LEU A O 1
ATOM 1967 N N . LYS A 1 244 ? -1.030 10.082 -4.657 1.00 86.06 244 LYS A N 1
ATOM 1968 C CA . LYS A 1 244 ? -2.404 10.274 -4.163 1.00 86.06 244 LYS A CA 1
ATOM 1969 C C . LYS A 1 244 ? -3.129 8.958 -3.884 1.00 86.06 244 LYS A C 1
ATOM 1971 O O . LYS A 1 244 ? -4.012 8.928 -3.041 1.00 86.06 244 LYS A O 1
ATOM 1976 N N . GLY A 1 245 ? -2.748 7.911 -4.605 1.00 88.69 245 GLY A N 1
ATOM 1977 C CA . GLY A 1 245 ? -3.290 6.562 -4.529 1.00 88.69 245 GLY A CA 1
ATOM 1978 C C . GLY A 1 245 ? -2.365 5.610 -5.283 1.00 88.69 245 GLY A C 1
ATOM 1979 O O . GLY A 1 245 ? -1.483 6.061 -6.023 1.00 88.69 245 GLY A O 1
ATOM 1980 N N . PHE A 1 246 ? -2.545 4.306 -5.091 1.00 93.00 246 PHE A N 1
ATOM 1981 C CA . PHE A 1 246 ? -1.786 3.309 -5.841 1.00 93.00 246 PHE A CA 1
ATOM 1982 C C . PHE A 1 246 ? -2.109 3.376 -7.338 1.00 93.00 246 PHE A C 1
ATOM 1984 O O . PHE A 1 246 ? -3.198 3.780 -7.748 1.00 93.00 246 PHE A O 1
ATOM 1991 N N . TYR A 1 247 ? -1.149 2.977 -8.174 1.00 92.12 247 TYR A N 1
ATOM 1992 C CA . TYR A 1 247 ? -1.430 2.799 -9.594 1.00 92.12 247 TYR A CA 1
ATOM 1993 C C . TYR A 1 247 ? -2.372 1.613 -9.795 1.00 92.12 247 TYR A C 1
ATOM 1995 O O . TYR A 1 247 ? -2.224 0.576 -9.142 1.00 92.12 247 TYR A O 1
ATOM 2003 N N . SER A 1 248 ? -3.287 1.754 -10.754 1.00 93.75 248 SER A N 1
ATOM 2004 C CA . SER A 1 248 ? -4.044 0.609 -11.245 1.00 93.75 248 SER A CA 1
ATOM 2005 C C . SER A 1 248 ? -3.129 -0.368 -11.996 1.00 93.75 248 SER A C 1
ATOM 2007 O O . SER A 1 248 ? -2.078 0.046 -12.509 1.00 93.75 248 SER A O 1
ATOM 2009 N N . PRO A 1 249 ? -3.521 -1.646 -12.106 1.00 93.75 249 PRO A N 1
ATOM 2010 C CA . PRO A 1 249 ? -2.758 -2.650 -12.844 1.00 93.75 249 PRO A CA 1
ATOM 2011 C C . PRO A 1 249 ? -2.467 -2.235 -14.296 1.00 93.75 249 PRO A C 1
ATOM 2013 O O . PRO A 1 249 ? -1.331 -2.328 -14.760 1.00 93.75 249 PRO A O 1
ATOM 2016 N N . GLU A 1 250 ? -3.458 -1.673 -14.994 1.00 91.38 250 GLU A N 1
ATOM 2017 C CA . GLU A 1 250 ? -3.318 -1.184 -16.373 1.00 91.38 250 GLU A CA 1
ATOM 2018 C C . GLU A 1 250 ? -2.358 0.004 -16.457 1.00 91.38 250 GLU A C 1
ATOM 2020 O O . GLU A 1 250 ? -1.621 0.153 -17.431 1.00 91.38 250 GLU A O 1
ATOM 2025 N N . ASN A 1 251 ? -2.370 0.880 -15.450 1.00 90.50 251 ASN A N 1
ATOM 2026 C CA . ASN A 1 251 ? -1.474 2.027 -15.413 1.00 90.50 251 ASN A CA 1
ATOM 2027 C C . ASN A 1 251 ? -0.024 1.601 -15.163 1.00 90.50 251 ASN A C 1
ATOM 2029 O O . ASN A 1 251 ? 0.872 2.229 -15.723 1.00 90.50 251 ASN A O 1
ATOM 2033 N N . LEU A 1 252 ? 0.218 0.536 -14.388 1.00 91.06 252 LEU A N 1
ATOM 2034 C CA . LEU A 1 252 ? 1.556 -0.051 -14.255 1.00 91.06 252 LEU A CA 1
ATOM 2035 C C . LEU A 1 252 ? 2.028 -0.712 -15.550 1.00 91.06 252 LEU A C 1
ATOM 2037 O O . LEU A 1 252 ? 3.176 -0.508 -15.938 1.00 91.06 252 LEU A O 1
ATOM 2041 N N . GLU A 1 253 ? 1.153 -1.448 -16.240 1.00 91.44 253 GLU A N 1
ATOM 2042 C CA . GLU A 1 253 ? 1.457 -2.023 -17.558 1.00 91.44 253 GLU A CA 1
ATOM 2043 C C . GLU A 1 253 ? 1.846 -0.923 -18.558 1.00 91.44 253 GLU A C 1
ATOM 2045 O O . GLU A 1 253 ? 2.934 -0.959 -19.127 1.00 91.44 253 GLU A O 1
ATOM 2050 N N . LYS A 1 254 ? 1.041 0.140 -18.666 1.00 88.06 254 LYS A N 1
ATOM 2051 C CA . LYS A 1 254 ? 1.358 1.301 -19.515 1.00 88.06 254 LYS A CA 1
ATOM 2052 C C . LYS A 1 254 ? 2.631 2.026 -19.090 1.00 88.06 254 LYS A C 1
ATOM 2054 O O . LYS A 1 254 ? 3.346 2.559 -19.933 1.00 88.06 254 LYS A O 1
ATOM 2059 N N . LEU A 1 255 ? 2.910 2.107 -17.788 1.00 87.69 255 LEU A N 1
ATOM 2060 C CA . LEU A 1 255 ? 4.131 2.738 -17.292 1.00 87.69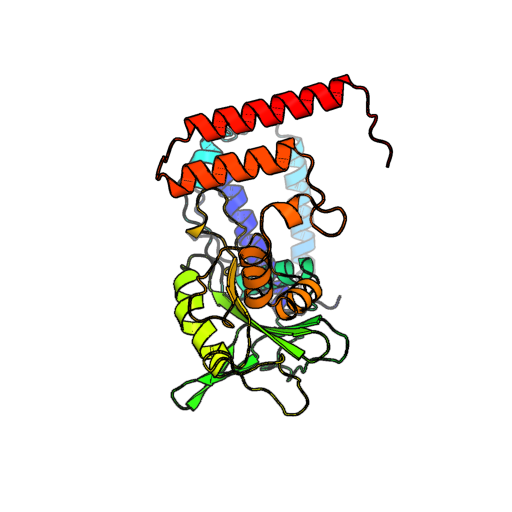 255 LEU A CA 1
ATOM 2061 C C . LEU A 1 255 ? 5.373 1.935 -17.700 1.00 87.69 255 LEU A C 1
ATOM 2063 O O . LEU A 1 255 ? 6.396 2.544 -18.006 1.00 87.69 255 LEU A O 1
ATOM 2067 N N . MET A 1 256 ? 5.272 0.602 -17.763 1.00 87.69 256 MET A N 1
ATOM 2068 C CA . MET A 1 256 ? 6.335 -0.260 -18.291 1.00 87.69 256 MET A CA 1
ATOM 2069 C C . MET A 1 256 ? 6.594 -0.038 -19.778 1.00 87.69 256 MET A C 1
ATOM 2071 O O . MET A 1 256 ? 7.753 0.010 -20.175 1.00 87.69 256 MET A O 1
ATOM 2075 N N . GLU A 1 257 ? 5.537 0.128 -20.575 1.00 82.94 257 GLU A N 1
ATOM 2076 C CA . GLU A 1 257 ? 5.634 0.368 -22.023 1.00 82.94 257 GLU A CA 1
ATOM 2077 C C . GLU A 1 257 ? 6.232 1.739 -22.367 1.00 82.94 257 GLU A C 1
ATOM 2079 O O . GLU A 1 257 ? 6.771 1.934 -23.458 1.00 82.94 257 GLU A O 1
ATOM 2084 N N . LYS A 1 258 ? 6.139 2.706 -21.446 1.00 73.81 258 LYS A N 1
ATOM 2085 C CA . LYS A 1 258 ? 6.744 4.025 -21.628 1.00 73.81 258 LYS A CA 1
ATOM 2086 C C . LYS A 1 258 ? 8.264 3.932 -21.573 1.00 73.81 258 LYS A C 1
ATOM 2088 O O . LYS A 1 258 ? 8.859 3.772 -20.507 1.00 73.81 258 LYS A O 1
ATOM 2093 N N . ASP A 1 259 ? 8.871 4.111 -22.739 1.00 65.50 259 ASP A N 1
ATOM 2094 C CA . ASP A 1 259 ? 10.285 4.423 -22.886 1.00 65.50 259 ASP A CA 1
ATOM 2095 C C . ASP A 1 259 ? 10.475 5.940 -22.773 1.00 65.50 259 ASP A C 1
ATOM 2097 O O . ASP A 1 259 ? 10.398 6.685 -23.755 1.00 65.50 259 ASP A O 1
ATOM 2101 N N . ASP A 1 260 ? 10.681 6.402 -21.540 1.00 63.91 260 ASP A N 1
ATOM 2102 C CA . ASP A 1 260 ? 10.927 7.813 -21.257 1.00 63.91 260 ASP A CA 1
ATOM 2103 C C . ASP A 1 260 ? 12.210 8.315 -21.936 1.00 63.91 260 ASP A C 1
ATOM 2105 O O . ASP A 1 260 ? 12.304 9.501 -22.219 1.00 63.91 260 ASP A O 1
ATOM 2109 N N . ASP A 1 261 ? 13.199 7.458 -22.223 1.00 59.75 261 ASP A N 1
ATOM 2110 C CA . ASP A 1 261 ? 14.427 7.888 -22.908 1.00 59.75 261 ASP A CA 1
ATOM 2111 C C . ASP A 1 261 ? 14.181 8.101 -24.399 1.00 59.75 261 ASP A C 1
ATOM 2113 O O . ASP A 1 261 ? 14.632 9.100 -24.953 1.00 59.75 261 ASP A O 1
ATOM 2117 N N . LEU A 1 262 ? 13.394 7.239 -25.043 1.00 56.09 262 LEU A N 1
ATOM 2118 C CA . LEU A 1 262 ? 12.931 7.463 -26.411 1.00 56.09 262 LEU A CA 1
ATOM 2119 C C . LEU A 1 262 ? 11.969 8.652 -26.497 1.00 56.09 262 LEU A C 1
ATOM 2121 O O . LEU A 1 262 ? 12.036 9.410 -27.460 1.00 56.09 262 LEU A O 1
ATOM 2125 N N . ALA A 1 263 ? 11.088 8.839 -25.512 1.00 54.28 263 ALA A N 1
ATOM 2126 C CA . ALA A 1 263 ? 10.191 9.989 -25.454 1.00 54.28 263 ALA A CA 1
ATOM 2127 C C . ALA A 1 263 ? 10.965 11.296 -25.237 1.00 54.28 263 ALA A C 1
ATOM 2129 O O . ALA A 1 263 ? 10.726 12.255 -25.964 1.00 54.28 263 ALA A O 1
ATOM 2130 N N . ASN A 1 264 ? 11.932 11.320 -24.314 1.00 54.56 264 ASN A N 1
ATOM 2131 C CA . ASN A 1 264 ? 12.799 12.472 -24.059 1.00 54.56 264 ASN A CA 1
ATOM 2132 C C . ASN A 1 264 ? 13.747 12.745 -25.227 1.00 54.56 264 ASN A C 1
ATOM 2134 O O . ASN A 1 264 ? 13.973 13.899 -25.566 1.00 54.56 264 ASN A O 1
ATOM 2138 N N . LYS A 1 265 ? 14.267 11.704 -25.886 1.00 57.16 265 LYS A N 1
ATOM 2139 C CA . LYS A 1 265 ? 15.065 11.837 -27.108 1.00 57.16 265 LYS A CA 1
ATOM 2140 C C . LYS A 1 265 ? 14.221 12.383 -28.255 1.00 57.16 265 LYS A C 1
ATOM 2142 O O . LYS A 1 265 ? 14.648 13.323 -28.904 1.00 57.16 265 LYS A O 1
ATOM 2147 N N . ARG A 1 266 ? 12.995 11.882 -28.441 1.00 54.56 266 ARG A N 1
ATOM 2148 C CA . ARG A 1 266 ? 12.030 12.456 -29.388 1.00 54.56 266 ARG A CA 1
ATOM 2149 C C . ARG A 1 266 ? 11.688 13.896 -29.032 1.00 54.56 266 ARG A C 1
ATOM 2151 O O . ARG A 1 266 ? 11.637 14.703 -29.934 1.00 54.56 266 ARG A O 1
ATOM 2158 N N . LEU A 1 267 ? 11.490 14.242 -27.761 1.00 53.31 267 LEU A N 1
ATOM 2159 C CA . LEU A 1 267 ? 11.263 15.624 -27.314 1.00 53.31 267 LEU A CA 1
ATOM 2160 C C . LEU A 1 267 ? 12.474 16.529 -27.585 1.00 53.31 267 LEU A C 1
ATOM 2162 O O . LEU A 1 267 ? 12.291 17.653 -28.025 1.00 53.31 267 LEU A O 1
ATOM 2166 N N . ALA A 1 268 ? 13.696 16.041 -27.366 1.00 58.00 268 ALA A N 1
ATOM 2167 C CA . ALA A 1 268 ? 14.926 16.785 -27.637 1.00 58.00 268 ALA A CA 1
ATOM 2168 C C . ALA A 1 268 ? 15.229 16.919 -29.142 1.00 58.00 268 ALA A C 1
ATOM 2170 O O . ALA A 1 268 ? 15.832 17.902 -29.564 1.00 58.00 268 ALA A O 1
ATOM 2171 N N . GLU A 1 269 ? 14.831 15.933 -29.951 1.00 56.75 269 GLU A N 1
ATOM 2172 C CA . GLU A 1 269 ? 14.996 15.919 -31.412 1.00 56.75 269 GLU A CA 1
ATOM 2173 C C . GLU A 1 269 ? 13.857 16.658 -32.135 1.00 56.75 269 GLU A C 1
ATOM 2175 O O . GLU A 1 269 ? 14.058 17.193 -33.225 1.00 56.75 269 GLU A O 1
ATOM 2180 N N . ASN A 1 270 ? 12.674 16.727 -31.525 1.00 50.81 270 ASN A N 1
ATOM 2181 C CA . ASN A 1 270 ? 11.514 17.428 -32.051 1.00 50.81 270 ASN A CA 1
ATOM 2182 C C . ASN A 1 270 ? 11.543 18.893 -31.610 1.00 50.81 270 ASN A C 1
ATOM 2184 O O . ASN A 1 270 ? 11.067 19.255 -30.535 1.00 50.81 270 ASN A O 1
ATOM 2188 N N . SER A 1 271 ? 12.066 19.741 -32.493 1.00 58.88 271 SER A N 1
ATOM 2189 C CA . SER A 1 271 ? 11.944 21.196 -32.413 1.00 58.88 271 SER A CA 1
ATOM 2190 C C . SER A 1 271 ? 10.476 21.634 -32.237 1.00 58.88 271 SER A C 1
ATOM 2192 O O . SER A 1 271 ? 9.539 20.883 -32.519 1.00 58.88 271 SER A O 1
ATOM 2194 N N . ILE A 1 272 ? 10.270 22.893 -31.829 1.00 59.12 272 ILE A N 1
ATOM 2195 C CA . ILE A 1 272 ? 8.979 23.616 -31.713 1.00 59.12 272 ILE A CA 1
ATOM 2196 C C . ILE A 1 272 ? 8.002 23.343 -32.885 1.00 59.12 272 ILE A C 1
ATOM 2198 O O . ILE A 1 272 ? 6.785 23.476 -32.754 1.00 59.12 272 ILE A O 1
ATOM 2202 N N . GLU A 1 273 ? 8.520 22.918 -34.032 1.00 58.44 273 GLU A N 1
ATOM 2203 C CA . GLU A 1 273 ? 7.788 22.495 -35.221 1.00 58.44 273 GLU A CA 1
ATOM 2204 C C . GLU A 1 273 ? 6.880 21.265 -34.995 1.00 58.44 273 GLU A C 1
ATOM 2206 O O . GLU A 1 273 ? 5.748 21.252 -35.475 1.00 58.44 273 GLU A O 1
ATOM 2211 N N . TYR A 1 274 ? 7.289 20.280 -34.184 1.00 61.41 274 TYR A N 1
ATOM 2212 C CA . TYR A 1 274 ? 6.441 19.136 -33.800 1.00 61.41 274 TYR A CA 1
ATOM 2213 C C . TYR A 1 274 ? 5.311 19.543 -32.847 1.00 61.41 274 TYR A C 1
ATOM 2215 O O . TYR A 1 274 ? 4.205 19.011 -32.913 1.00 61.41 274 TYR A O 1
ATOM 2223 N N . LEU A 1 275 ? 5.557 20.526 -31.973 1.00 59.47 275 LEU A N 1
ATOM 2224 C CA . LEU A 1 275 ? 4.519 21.070 -31.094 1.00 59.47 275 LEU A CA 1
ATOM 2225 C C . LEU A 1 275 ? 3.393 21.734 -31.903 1.00 59.47 275 LEU A C 1
ATOM 2227 O O . LEU A 1 275 ? 2.235 21.675 -31.495 1.00 59.47 275 LEU A O 1
ATOM 2231 N N . LYS A 1 276 ? 3.732 22.327 -33.055 1.00 57.12 276 LYS A N 1
ATOM 2232 C CA . LYS A 1 276 ? 2.813 23.026 -33.970 1.00 57.12 276 LYS A CA 1
ATOM 2233 C C . LYS A 1 276 ? 2.237 22.131 -35.081 1.00 57.12 276 LYS A C 1
ATOM 2235 O O . LYS A 1 276 ? 1.275 22.533 -35.730 1.00 57.12 276 LYS A O 1
ATOM 2240 N N . SER A 1 277 ? 2.809 20.950 -35.326 1.00 57.34 277 SER A N 1
ATOM 2241 C CA . SER A 1 277 ? 2.370 20.043 -36.397 1.00 57.34 277 SER A CA 1
ATOM 2242 C C . SER A 1 277 ? 1.018 19.374 -36.071 1.00 57.34 277 SER A C 1
ATOM 2244 O O . SER A 1 277 ? 0.787 18.996 -34.916 1.00 57.34 277 SER A O 1
ATOM 2246 N N . PRO A 1 278 ? 0.142 19.169 -37.079 1.00 57.03 278 PRO A N 1
ATOM 2247 C CA . PRO A 1 278 ? -1.097 18.395 -36.942 1.00 57.03 278 PRO A CA 1
ATOM 2248 C C . PRO A 1 278 ? -0.877 16.936 -36.519 1.00 57.03 278 PRO A C 1
ATOM 2250 O O . PRO A 1 278 ? -1.755 16.340 -35.901 1.00 57.03 278 PRO A O 1
ATOM 2253 N N . GLU A 1 279 ? 0.283 16.366 -36.853 1.00 51.72 279 GLU A N 1
ATOM 2254 C CA . GLU A 1 279 ? 0.713 15.018 -36.469 1.00 51.72 279 GLU A CA 1
ATOM 2255 C C . GLU A 1 279 ? 1.365 14.964 -35.071 1.00 51.72 279 GLU A C 1
ATOM 2257 O O . GLU A 1 279 ? 1.616 13.873 -34.556 1.00 51.72 279 GLU A O 1
ATOM 2262 N N . GLY A 1 280 ? 1.641 16.123 -34.461 1.00 60.62 280 GLY A N 1
ATOM 2263 C CA . GLY A 1 280 ? 2.196 16.269 -33.115 1.00 60.62 280 GLY A CA 1
ATOM 2264 C C . GLY A 1 280 ? 1.158 16.722 -32.081 1.00 60.62 280 GLY A C 1
ATOM 2265 O O . GLY A 1 280 ? 0.050 16.196 -32.022 1.00 60.62 280 GLY A O 1
ATOM 2266 N N . LEU A 1 281 ? 1.508 17.689 -31.222 1.00 55.78 281 LEU A N 1
ATOM 2267 C CA . LEU A 1 281 ? 0.588 18.203 -30.187 1.00 55.78 281 LEU A CA 1
ATOM 2268 C C . LEU A 1 281 ? -0.426 19.231 -30.720 1.00 55.78 281 LEU A C 1
ATOM 2270 O O . LEU A 1 281 ? -1.321 19.631 -29.973 1.00 55.78 281 LEU A O 1
ATOM 2274 N N . ASN A 1 282 ? -0.298 19.633 -31.992 1.00 61.81 282 ASN A N 1
ATOM 2275 C CA . ASN A 1 282 ? -1.188 20.555 -32.701 1.00 61.81 282 ASN A CA 1
ATOM 2276 C C . ASN A 1 282 ? -1.532 21.815 -31.885 1.00 61.81 282 ASN A C 1
ATOM 2278 O O . ASN A 1 282 ? -2.685 22.256 -31.813 1.00 61.81 282 ASN A O 1
ATOM 2282 N N . LEU A 1 283 ? -0.524 22.366 -31.206 1.00 66.12 283 LEU A N 1
ATOM 2283 C CA . LEU A 1 283 ? -0.677 23.546 -30.374 1.00 66.12 283 LEU A CA 1
ATOM 2284 C C . LEU A 1 283 ? -0.960 24.756 -31.256 1.00 66.12 283 LEU A C 1
ATOM 2286 O O . LEU A 1 283 ? -0.271 25.015 -32.246 1.00 66.12 283 LEU A O 1
ATOM 2290 N N . ARG A 1 284 ? -1.969 25.538 -30.868 1.00 68.81 284 ARG A N 1
ATOM 2291 C CA . ARG A 1 284 ? -2.238 26.817 -31.530 1.00 68.81 284 ARG A CA 1
ATOM 2292 C C . ARG A 1 284 ? -1.058 27.756 -31.301 1.00 68.81 284 ARG A C 1
ATOM 2294 O O . ARG A 1 284 ? -0.375 27.656 -30.282 1.00 68.81 284 ARG A O 1
ATOM 2301 N N . TYR A 1 285 ? -0.840 28.683 -32.235 1.00 65.00 285 TYR A N 1
ATOM 2302 C CA . TYR A 1 285 ? 0.365 29.523 -32.261 1.00 65.00 285 TYR A CA 1
ATOM 2303 C C . TYR A 1 285 ? 0.667 30.187 -30.903 1.00 65.00 285 TYR A C 1
ATOM 2305 O O . TYR A 1 285 ? 1.799 30.123 -30.439 1.00 65.00 285 TYR A O 1
ATOM 2313 N N . TYR A 1 286 ? -0.362 30.672 -30.205 1.00 61.59 286 TYR A N 1
ATOM 2314 C CA . TYR A 1 286 ? -0.241 31.307 -28.891 1.00 61.59 286 TYR A CA 1
ATOM 2315 C C . TYR A 1 286 ? 0.149 30.350 -27.745 1.00 61.59 286 TYR A C 1
ATOM 2317 O O . TYR A 1 286 ? 0.770 30.772 -26.776 1.00 61.59 286 TYR A O 1
ATOM 2325 N N . GLN A 1 287 ? -0.187 29.056 -27.823 1.00 56.47 287 GLN A N 1
ATOM 2326 C CA . GLN A 1 287 ? 0.231 28.055 -26.826 1.00 56.47 287 GLN A CA 1
ATOM 2327 C C . GLN A 1 287 ? 1.705 27.695 -27.000 1.00 56.47 287 GLN A C 1
ATOM 2329 O O . GLN A 1 287 ? 2.421 27.519 -26.019 1.00 56.47 287 GLN A O 1
ATOM 2334 N N . ALA A 1 288 ? 2.154 27.607 -28.251 1.00 64.94 288 ALA A N 1
ATOM 2335 C CA . ALA A 1 288 ? 3.555 27.372 -28.558 1.00 64.94 288 ALA A CA 1
ATOM 2336 C C . ALA A 1 288 ? 4.425 28.585 -28.177 1.00 64.94 288 ALA A C 1
ATOM 2338 O O . ALA A 1 288 ? 5.489 28.397 -27.599 1.00 64.94 288 ALA A O 1
ATOM 2339 N N . GLU A 1 289 ? 3.944 29.810 -28.412 1.00 65.25 289 GLU A N 1
ATOM 2340 C CA . GLU A 1 289 ? 4.612 31.046 -27.968 1.00 65.25 289 GLU A CA 1
ATOM 2341 C C . GLU A 1 289 ? 4.711 31.142 -26.437 1.00 65.25 289 GLU A C 1
ATOM 2343 O O . GLU A 1 289 ? 5.735 31.572 -25.912 1.00 65.25 289 GLU A O 1
ATOM 2348 N N . ALA A 1 290 ? 3.688 30.694 -25.701 1.00 64.75 290 ALA A N 1
ATOM 2349 C CA . ALA A 1 290 ? 3.731 30.658 -24.238 1.00 64.75 290 ALA A CA 1
ATOM 2350 C C . ALA A 1 290 ? 4.789 29.675 -23.707 1.00 64.75 290 ALA A C 1
ATOM 2352 O O . ALA A 1 290 ? 5.495 29.989 -22.751 1.00 64.75 290 ALA A O 1
ATOM 2353 N N . ILE A 1 291 ? 4.926 28.502 -24.334 1.00 62.94 291 ILE A N 1
ATOM 2354 C CA . ILE A 1 291 ? 5.958 27.516 -23.976 1.00 62.94 291 ILE A CA 1
ATOM 2355 C C . ILE A 1 291 ? 7.353 28.073 -24.282 1.00 62.94 291 ILE A C 1
ATOM 2357 O O . ILE A 1 291 ? 8.227 28.023 -23.423 1.00 62.94 291 ILE A O 1
ATOM 2361 N N . GLU A 1 292 ? 7.533 28.686 -25.453 1.00 66.38 292 GLU A N 1
ATOM 2362 C CA . GLU A 1 292 ? 8.795 29.307 -25.871 1.00 66.38 292 GLU A CA 1
ATOM 2363 C C . GLU A 1 292 ? 9.211 30.465 -24.943 1.00 66.38 292 GLU A C 1
ATOM 2365 O O . GLU A 1 292 ? 10.386 30.614 -24.606 1.00 66.38 292 GLU A O 1
ATOM 2370 N N . ALA A 1 293 ? 8.255 31.267 -24.466 1.00 67.06 293 ALA A N 1
ATOM 2371 C CA . ALA A 1 293 ? 8.516 32.328 -23.494 1.00 67.06 293 ALA A CA 1
ATOM 2372 C C . ALA A 1 293 ? 8.980 31.777 -22.133 1.00 67.06 293 ALA A C 1
ATOM 2374 O O . ALA A 1 293 ? 9.900 32.328 -21.526 1.00 67.06 293 ALA A O 1
ATOM 2375 N N . VAL A 1 294 ? 8.377 30.678 -21.670 1.00 58.09 294 VAL A N 1
ATOM 2376 C CA . VAL A 1 294 ? 8.744 30.021 -20.405 1.00 58.09 294 VAL A CA 1
ATOM 2377 C C . VAL A 1 294 ? 10.111 29.340 -20.511 1.00 58.09 294 VAL A C 1
ATOM 2379 O O . VAL A 1 294 ? 10.935 29.490 -19.610 1.00 58.09 294 VAL A O 1
ATOM 2382 N N . GLU A 1 295 ? 10.392 28.647 -21.615 1.00 60.75 295 GLU A N 1
ATOM 2383 C CA . GLU A 1 295 ? 11.700 28.027 -21.862 1.00 60.75 295 GLU A CA 1
ATOM 2384 C C . GLU A 1 295 ? 12.821 29.074 -21.921 1.00 60.75 295 GLU A C 1
ATOM 2386 O O . GLU A 1 295 ? 13.851 28.912 -21.265 1.00 60.75 295 GLU A O 1
ATOM 2391 N N . ASN A 1 296 ? 12.604 30.193 -22.619 1.00 60.00 296 ASN A N 1
ATOM 2392 C CA . ASN A 1 296 ? 13.580 31.282 -22.680 1.00 60.00 296 ASN A CA 1
ATOM 2393 C C . ASN A 1 296 ? 13.808 31.956 -21.316 1.00 60.00 296 ASN A C 1
ATOM 2395 O O . ASN A 1 296 ? 14.934 32.354 -21.011 1.00 60.00 296 ASN A O 1
ATOM 2399 N N . ALA A 1 297 ? 12.777 32.078 -20.476 1.00 57.75 297 ALA A N 1
ATOM 2400 C CA . ALA A 1 297 ? 12.921 32.617 -19.122 1.00 57.75 297 ALA A CA 1
ATOM 2401 C C . ALA A 1 297 ? 13.745 31.685 -18.212 1.00 57.75 297 ALA A C 1
ATOM 2403 O O . ALA A 1 297 ? 14.618 32.150 -17.476 1.00 57.75 297 ALA A O 1
ATOM 2404 N N . LEU A 1 298 ? 13.528 30.368 -18.321 1.00 52.09 298 LEU A N 1
ATOM 2405 C CA . LEU A 1 298 ? 14.270 29.345 -17.576 1.00 52.09 298 LEU A CA 1
ATOM 2406 C C . LEU A 1 298 ? 15.747 29.277 -17.990 1.00 52.09 298 LEU A C 1
ATOM 2408 O O . LEU A 1 298 ? 16.621 29.180 -17.130 1.00 52.09 298 LEU A O 1
ATOM 2412 N N . VAL A 1 299 ? 16.040 29.367 -19.292 1.00 58.81 299 VAL A N 1
ATOM 2413 C CA . VAL A 1 299 ? 17.419 29.337 -19.819 1.00 58.81 299 VAL A CA 1
ATOM 2414 C C . VAL A 1 299 ? 18.208 30.592 -19.433 1.00 58.81 299 VAL A C 1
ATOM 2416 O O . VAL A 1 299 ? 19.404 30.501 -19.162 1.00 58.81 299 VAL A O 1
ATOM 2419 N N . ASN A 1 300 ? 17.549 31.750 -19.348 1.00 55.72 300 ASN A N 1
ATOM 2420 C CA . ASN A 1 300 ? 18.185 33.005 -18.936 1.00 55.72 300 ASN A CA 1
ATOM 2421 C C . ASN A 1 300 ? 18.310 33.166 -17.408 1.00 55.72 300 ASN A C 1
ATOM 2423 O O . ASN A 1 300 ? 18.821 34.185 -16.945 1.00 55.72 300 ASN A O 1
ATOM 2427 N N . GLY A 1 301 ? 17.897 32.164 -16.622 1.00 46.66 301 GLY A N 1
ATOM 2428 C CA . GLY A 1 301 ? 18.057 32.153 -15.165 1.00 46.66 301 GLY A CA 1
ATOM 2429 C C . GLY A 1 301 ? 17.183 33.168 -14.424 1.00 46.66 301 GLY A C 1
ATOM 2430 O O . GLY A 1 301 ? 17.494 33.523 -13.288 1.00 46.66 301 GLY A O 1
ATOM 2431 N N . GLU A 1 302 ? 16.103 33.650 -15.044 1.00 48.03 302 GLU A N 1
ATOM 2432 C CA . GLU A 1 302 ? 15.174 34.587 -14.413 1.00 48.03 302 GLU A CA 1
ATOM 2433 C C . GLU A 1 302 ? 14.128 33.810 -13.594 1.00 48.03 302 GLU A C 1
ATOM 2435 O O . GLU A 1 302 ? 13.051 33.470 -14.084 1.00 48.03 302 GLU A O 1
ATOM 2440 N N . GLU A 1 303 ? 14.419 33.540 -12.317 1.00 51.66 303 GLU A N 1
ATOM 2441 C CA . GLU A 1 303 ? 13.381 33.217 -11.326 1.00 51.66 303 GLU A CA 1
ATOM 2442 C C . GLU A 1 303 ? 12.517 34.466 -11.075 1.00 51.66 303 GLU A C 1
ATOM 2444 O O . GLU A 1 303 ? 12.680 35.166 -10.079 1.00 51.66 303 GLU A O 1
ATOM 2449 N N . CYS A 1 304 ? 11.587 34.778 -11.977 1.00 45.06 304 CYS A N 1
ATOM 2450 C CA . CYS A 1 304 ? 10.570 35.793 -11.717 1.00 45.06 304 CYS A CA 1
ATOM 2451 C C . CYS A 1 304 ? 9.176 35.181 -11.822 1.00 45.06 304 CYS A C 1
ATOM 2453 O O . CYS A 1 304 ? 8.575 35.096 -12.894 1.00 45.06 304 CYS A O 1
ATOM 2455 N N . ILE A 1 305 ? 8.655 34.807 -10.651 1.00 52.75 305 ILE A N 1
ATOM 2456 C CA . ILE A 1 305 ? 7.252 34.460 -10.383 1.00 52.75 305 ILE A CA 1
ATOM 2457 C C . ILE A 1 305 ? 6.289 35.486 -11.022 1.00 52.75 305 ILE A C 1
ATOM 2459 O O . ILE A 1 305 ? 5.231 35.102 -11.509 1.00 52.75 305 ILE A O 1
ATOM 2463 N N . GLU A 1 306 ? 6.698 36.754 -11.142 1.00 52.59 306 GLU A N 1
ATOM 2464 C CA . GLU A 1 306 ? 5.918 37.838 -11.761 1.00 52.59 306 GLU A CA 1
ATOM 2465 C C . GLU A 1 306 ? 5.599 37.615 -13.255 1.00 52.59 306 GLU A C 1
ATOM 2467 O O . GLU A 1 306 ? 4.484 37.898 -13.688 1.00 52.59 306 GLU A O 1
ATOM 2472 N N . LYS A 1 307 ? 6.514 37.039 -14.053 1.00 50.28 307 LYS A N 1
ATOM 2473 C CA . LYS A 1 307 ? 6.241 36.762 -15.483 1.00 50.28 307 LYS A CA 1
ATOM 2474 C C . LYS A 1 307 ? 5.375 35.517 -15.684 1.00 50.28 307 LYS A C 1
ATOM 2476 O O . LYS A 1 307 ? 4.628 35.431 -16.656 1.00 50.28 307 LYS A O 1
ATOM 2481 N N . LEU A 1 308 ? 5.448 34.556 -14.760 1.00 49.75 308 LEU A N 1
ATOM 2482 C CA . LEU A 1 308 ? 4.536 33.408 -14.736 1.00 49.75 308 LEU A CA 1
ATOM 2483 C C . LEU A 1 308 ? 3.115 33.843 -14.366 1.00 49.75 308 LEU A C 1
ATOM 2485 O O . LEU A 1 308 ? 2.163 33.305 -14.925 1.00 49.75 308 LEU A O 1
ATOM 2489 N N . GLU A 1 309 ? 2.961 34.835 -13.485 1.00 55.84 309 GLU A N 1
ATOM 2490 C CA . GLU A 1 309 ? 1.666 35.452 -13.185 1.00 55.84 309 GLU A CA 1
ATOM 2491 C C . GLU A 1 309 ? 1.114 36.248 -14.377 1.00 55.84 309 GLU A C 1
ATOM 2493 O O . GLU A 1 309 ? -0.061 36.081 -14.702 1.00 55.84 309 GLU A O 1
ATOM 2498 N N . GLU A 1 310 ? 1.948 37.003 -15.105 1.00 53.66 310 GLU A N 1
ATOM 2499 C CA . GLU A 1 310 ? 1.540 37.649 -16.366 1.00 53.66 310 GLU A CA 1
ATOM 2500 C C . GLU A 1 310 ? 1.125 36.631 -17.437 1.00 53.66 310 GLU A C 1
ATOM 2502 O O . GLU A 1 310 ? 0.098 36.807 -18.095 1.00 53.66 310 GLU A O 1
ATOM 2507 N N . ALA A 1 311 ? 1.867 35.530 -17.593 1.00 51.75 311 ALA A N 1
ATOM 2508 C CA . ALA A 1 311 ? 1.513 34.451 -18.516 1.00 51.75 311 ALA A CA 1
ATOM 2509 C C . ALA A 1 311 ? 0.210 33.743 -18.100 1.00 51.75 311 ALA A C 1
ATOM 2511 O O . ALA A 1 311 ? -0.614 33.390 -18.949 1.00 51.75 311 ALA A O 1
ATOM 2512 N N . LEU A 1 312 ? -0.011 33.567 -16.793 1.00 59.84 312 LEU A N 1
ATOM 2513 C CA . LEU A 1 312 ? -1.242 33.008 -16.241 1.00 59.84 312 LEU A CA 1
ATOM 2514 C C . LEU A 1 312 ? -2.435 33.952 -16.462 1.00 59.84 312 LEU A C 1
ATOM 2516 O O . LEU A 1 312 ? -3.532 33.480 -16.759 1.00 59.84 312 LEU A O 1
ATOM 2520 N N . ASP A 1 313 ? -2.242 35.266 -16.352 1.00 62.53 313 ASP A N 1
ATOM 2521 C CA . ASP A 1 313 ? -3.285 36.265 -16.601 1.00 62.53 313 ASP A CA 1
ATOM 2522 C C . ASP A 1 313 ? -3.585 36.447 -18.096 1.00 62.53 313 ASP A C 1
ATOM 2524 O O . ASP A 1 313 ? -4.756 36.570 -18.463 1.00 62.53 313 ASP A O 1
ATOM 2528 N N . LEU A 1 314 ? -2.583 36.322 -18.973 1.00 58.31 314 LEU A N 1
ATOM 2529 C CA . LEU A 1 314 ? -2.776 36.187 -20.422 1.00 58.31 314 LEU A CA 1
ATOM 2530 C C . LEU A 1 314 ? -3.593 34.932 -20.763 1.00 58.31 314 LEU A C 1
ATOM 2532 O O . LEU A 1 314 ? -4.574 35.013 -21.503 1.00 58.31 314 LEU A O 1
ATOM 2536 N N . LEU A 1 315 ? -3.262 33.781 -20.167 1.00 57.59 315 LEU A N 1
ATOM 2537 C CA . LEU A 1 315 ? -4.011 32.530 -20.348 1.00 57.59 315 LEU A CA 1
ATOM 2538 C C . LEU A 1 315 ? -5.453 32.627 -19.829 1.00 57.59 315 LEU A C 1
ATOM 2540 O O . LEU A 1 315 ? -6.376 32.147 -20.490 1.00 57.59 315 LEU A O 1
ATOM 2544 N N . LYS A 1 316 ? -5.677 33.276 -18.679 1.00 62.72 316 LYS A N 1
ATOM 2545 C CA . LYS A 1 316 ? -7.026 33.546 -18.150 1.00 62.72 316 LYS A CA 1
ATOM 2546 C C . LYS A 1 316 ? -7.804 34.522 -19.033 1.00 62.72 316 LYS A C 1
ATOM 2548 O O . LYS A 1 316 ? -9.006 34.332 -19.201 1.00 62.72 316 LYS A O 1
ATOM 2553 N N . GLY A 1 317 ? -7.147 35.538 -19.595 1.00 60.03 317 GLY A N 1
ATOM 2554 C CA . GLY A 1 317 ? -7.741 36.474 -20.553 1.00 60.03 317 GLY A CA 1
ATOM 2555 C C . GLY A 1 317 ? -8.238 35.758 -21.808 1.00 60.03 317 GLY A C 1
ATOM 2556 O O . GLY A 1 317 ? -9.397 35.914 -22.187 1.00 60.03 317 GLY A O 1
ATOM 2557 N N . ILE A 1 318 ? -7.409 34.869 -22.362 1.00 56.34 318 ILE A N 1
ATOM 2558 C CA . ILE A 1 318 ? -7.747 34.032 -23.521 1.00 56.34 318 ILE A CA 1
ATOM 2559 C C . ILE A 1 318 ? -8.906 33.071 -23.199 1.00 56.34 318 ILE A C 1
ATOM 2561 O O . ILE A 1 318 ? -9.830 32.927 -23.996 1.00 56.34 318 ILE A O 1
ATOM 2565 N N . LEU A 1 319 ? -8.916 32.449 -22.013 1.00 52.12 319 LEU A N 1
ATOM 2566 C CA . LEU A 1 319 ? -10.032 31.610 -21.543 1.00 52.12 319 LEU A CA 1
ATOM 2567 C C . LEU A 1 319 ? -11.351 32.393 -21.430 1.00 52.12 319 LEU A C 1
ATOM 2569 O O . LEU A 1 319 ? -12.409 31.876 -21.782 1.00 52.12 319 LEU A O 1
ATOM 2573 N N . LYS A 1 320 ? -11.289 33.654 -20.992 1.00 56.19 320 LYS A N 1
ATOM 2574 C CA . LYS A 1 320 ? -12.457 34.535 -20.854 1.00 56.19 320 LYS A CA 1
ATOM 2575 C C . LYS A 1 320 ? -13.005 34.995 -22.208 1.00 56.19 320 LYS A C 1
ATOM 2577 O O . LYS A 1 320 ? -14.218 35.090 -22.370 1.00 56.19 320 LYS A O 1
ATOM 2582 N N . GLU A 1 321 ? -12.133 35.254 -23.183 1.00 50.88 321 GLU A N 1
ATOM 2583 C CA . GLU A 1 321 ? -12.534 35.562 -24.564 1.00 50.88 321 GLU A CA 1
ATOM 2584 C C . GLU A 1 321 ? -13.139 34.347 -25.282 1.00 50.88 321 GLU A C 1
ATOM 2586 O O . GLU A 1 321 ? -14.093 34.500 -26.047 1.00 50.88 321 GLU A O 1
ATOM 2591 N N . LEU A 1 322 ? -12.656 33.135 -24.986 1.00 50.72 322 LEU A N 1
ATOM 2592 C CA . LEU A 1 322 ? -13.240 31.886 -25.486 1.00 50.72 322 LEU A CA 1
ATOM 2593 C C . LEU A 1 322 ? -14.644 31.621 -24.907 1.00 50.72 322 LEU A C 1
ATOM 2595 O O . LEU A 1 322 ? -15.523 31.187 -25.653 1.00 50.72 322 LEU A O 1
ATOM 2599 N N . ASP A 1 323 ? -14.885 31.953 -23.633 1.00 48.41 323 ASP A N 1
ATOM 2600 C CA . ASP A 1 323 ? -16.222 31.906 -23.012 1.00 48.41 323 ASP A CA 1
ATOM 2601 C C . ASP A 1 323 ? -17.172 32.987 -23.577 1.00 48.41 323 ASP A C 1
ATOM 2603 O O . ASP A 1 323 ? -18.365 32.738 -23.772 1.00 48.41 323 ASP A O 1
ATOM 2607 N N . LEU A 1 324 ? -16.658 34.183 -23.895 1.00 46.34 324 LEU A N 1
ATOM 2608 C CA . LEU A 1 324 ? -17.435 35.289 -24.483 1.00 46.34 324 LEU A CA 1
ATOM 2609 C C . LEU A 1 324 ? -17.793 35.067 -25.962 1.00 46.34 324 LEU A C 1
ATOM 2611 O O . LEU A 1 324 ? -18.813 35.580 -26.423 1.00 46.34 324 LEU A O 1
ATOM 2615 N N . CYS A 1 325 ? -17.011 34.270 -26.697 1.00 44.53 325 CYS A N 1
ATOM 2616 C CA . CYS A 1 325 ? -17.304 33.888 -28.084 1.00 44.53 325 CYS A CA 1
ATOM 2617 C C . CYS A 1 325 ? -18.398 32.810 -28.215 1.00 44.53 325 CYS A C 1
ATOM 2619 O O . CYS A 1 325 ? -18.697 32.373 -29.327 1.00 44.53 325 CYS A O 1
ATOM 2621 N N . GLY A 1 326 ? -19.030 32.392 -27.111 1.00 46.72 326 GLY A N 1
ATOM 2622 C CA . GLY A 1 326 ? -20.231 31.560 -27.150 1.00 46.72 326 GLY A CA 1
ATOM 2623 C C . GLY A 1 326 ? -20.006 30.147 -27.689 1.00 46.72 326 GLY A C 1
ATOM 2624 O O . GLY A 1 326 ? -20.929 29.562 -28.260 1.00 46.72 326 GLY A O 1
ATOM 2625 N N . VAL A 1 327 ? -18.817 29.570 -27.496 1.00 46.81 327 VAL A N 1
ATOM 2626 C CA . VAL A 1 327 ? -18.618 28.134 -27.721 1.00 46.81 327 VAL A CA 1
ATOM 2627 C C . VAL A 1 327 ? -19.282 27.397 -26.561 1.00 46.81 327 VAL A C 1
ATOM 2629 O O . VAL A 1 327 ? -18.677 27.125 -25.526 1.00 46.81 327 VAL A O 1
ATOM 2632 N N . LYS A 1 328 ? -20.581 27.126 -26.716 1.00 38.16 328 LYS A N 1
ATOM 2633 C CA . LYS A 1 328 ? -21.313 26.207 -25.846 1.00 38.16 328 LYS A CA 1
ATOM 2634 C C . LYS A 1 328 ? -20.528 24.901 -25.730 1.00 38.16 328 LYS A C 1
ATOM 2636 O O . LYS A 1 328 ? -20.144 24.313 -26.738 1.00 38.16 328 LYS A O 1
ATOM 2641 N N . LYS A 1 329 ? -20.348 24.449 -24.487 1.00 48.59 329 LYS A N 1
ATOM 2642 C CA . LYS A 1 329 ? -20.108 23.042 -24.165 1.00 48.59 329 LYS A CA 1
ATOM 2643 C C . LYS A 1 329 ? -21.238 22.224 -24.783 1.00 48.59 329 LYS A C 1
ATOM 2645 O O . LYS A 1 329 ? -22.340 22.246 -24.245 1.00 48.59 329 LYS A O 1
ATOM 2650 N N . ASP A 1 330 ? -20.953 21.516 -25.864 1.00 34.78 330 ASP A N 1
ATOM 2651 C CA . ASP A 1 330 ? -21.737 20.358 -26.270 1.00 34.78 330 ASP A CA 1
ATOM 2652 C C . ASP A 1 330 ? -20.791 19.152 -26.356 1.00 34.78 330 ASP A C 1
ATOM 2654 O O . ASP A 1 330 ? -19.834 19.169 -27.131 1.00 34.78 330 ASP A O 1
ATOM 2658 N N . ALA A 1 331 ? -21.133 18.152 -25.530 1.00 37.06 331 ALA A N 1
ATOM 2659 C CA . ALA A 1 331 ? -20.567 16.808 -25.336 1.00 37.06 331 ALA A CA 1
ATOM 2660 C C . ALA A 1 331 ? -19.186 16.692 -24.666 1.00 37.06 331 ALA A C 1
ATOM 2662 O O . ALA A 1 331 ? -18.149 16.909 -25.328 1.00 37.06 331 ALA A O 1
#